Protein AF-A0A5K1C9P0-F1 (afdb_monomer)

Sequence (230 aa):
MVSALSFRLPNFIPFSHRHKHHSFLAGSPLIRRSKPPPTTTISPLAYVTASSANLTRPLRVAVVGGGPAGASAAEALASGGIETYLLERNPSNAKPCGGAIPLCMIDEFGIPPEILDRRVTRMRIISPSNLTIDFGKTLQPHEFIGMLRRERLDAFLRQRAQHSGASLLHGLFLDLDCPKKANEPYLLHYTAHGSRTTLEVDAVIGADGANSRVAKSISAGDYSYAIAFQ

pLDDT: mean 78.32, std 25.63, range [21.11, 98.56]

Organism: NCBI:txid210225

Solvent-accessible surface area (backbone atoms only — not comparable to full-atom values): 14420 Å² total; per-residue (Å²): 135,86,86,77,88,76,85,78,76,81,82,84,79,82,85,78,90,73,93,74,91,80,83,92,80,92,75,89,76,81,78,75,80,72,79,77,77,81,83,73,77,79,69,75,80,79,75,79,74,71,79,77,68,89,62,96,57,72,57,32,35,38,26,37,20,52,41,66,70,19,13,51,51,32,23,55,41,10,67,68,66,32,47,24,36,36,30,24,65,61,79,82,53,70,62,92,69,91,32,72,42,53,56,70,56,34,62,75,65,66,55,60,73,88,63,45,77,43,75,44,52,68,49,74,52,70,45,99,86,70,49,76,49,80,47,46,91,85,55,54,97,88,50,44,37,35,27,32,55,54,37,58,54,27,47,52,40,37,51,48,9,40,75,38,59,19,45,78,40,67,24,45,81,72,48,56,50,75,49,91,50,95,90,49,53,33,39,41,31,28,32,41,97,91,39,83,46,76,47,80,20,75,44,75,46,78,36,56,57,96,79,36,59,58,46,57,59,70,64,72,67,90,76,95,80,86,81,88,85,132

Foldseek 3Di:
DDDDPDDDDPDDDDDDDDDDDDDDDDDDDDPDPDDDDPPPPPDPDPPPPPPDPPDPDAAEEEEEALFPVSLQVLLVCLLVVHAYEYEHACLQDFDDDQQWDFPVRCVVVVPDCVQFPDWAQWDWDADPVRDIDIPRPPDDPPGTTTGGTRSSVSNVSNVSSVVSPYHYAHWAWDAWDDDPDLPFFIWTWTDHPNDIDIDTGNYYHFPRPPVTPHCVRVVVDDDDDDDDDD

Radius of gyration: 23.79 Å; Cα contacts (8 Å, |Δi|>4): 327; chains: 1; bounding box: 73×51×55 Å

InterPro domains:
  IPR002938 FAD-binding domain [PF01494] (60-219)
  IPR036188 FAD/NAD(P)-binding domain superfamily [G3DSA:3.50.50.60] (60-229)
  IPR036188 FAD/NAD(P)-binding domain superfamily [SSF51905] (59-218)
  IPR050407 Geranylgeranyl Reductase [PTHR42685] (57-230)

Mean predicted aligned error: 13.12 Å

Secondary structure (DSSP, 8-state):
-----------PPP-------------------PPPPP-----------------SSPPEEEEE--SHHHHHHHHHHHHTT-EEEEEES-TT-------EE-HHHHHHTT--GGG--EEE--EEEE-TT--EEEE-TT--TT--EEE--HHHHHHHHHHHHHHTT-EEEE-EEEEEEPPSSTTSPEEEEEEETTEEEEEEESEEEE-S-TT-HHHHHTT-----------

Nearest PDB structures (foldseek):
  2qa2-assembly1_A-2  TM=7.555E-01  e=3.936E-09  Streptomyces
  7vwp-assembly2_B  TM=7.249E-01  e=5.675E-09  Micromonospora rosaria
  7vwp-assembly1_A  TM=7.192E-01  e=8.698E-09  Micromonospora rosaria
  4x4j-assembly1_A  TM=7.531E-01  e=4.799E-08  Amycolatopsis orientalis subsp. vinearia
  4x4j-assembly1_B-2  TM=7.498E-01  e=5.762E-08  Amycolatopsis orientalis subsp. vinearia

Structure (mmCIF, N/CA/C/O backbone):
data_AF-A0A5K1C9P0-F1
#
_entry.id   AF-A0A5K1C9P0-F1
#
loop_
_atom_site.group_PDB
_atom_site.id
_atom_site.type_symbol
_atom_site.label_atom_id
_atom_site.label_alt_id
_atom_site.label_comp_id
_atom_site.label_asym_id
_atom_site.label_entity_id
_atom_site.label_seq_id
_atom_site.pdbx_PDB_ins_code
_atom_site.Cartn_x
_atom_site.Cartn_y
_atom_site.Cartn_z
_atom_site.occupancy
_atom_site.B_iso_or_equiv
_atom_site.auth_seq_id
_atom_site.auth_comp_id
_atom_site.auth_asym_id
_atom_site.auth_atom_id
_atom_site.pdbx_PDB_model_num
ATOM 1 N N . MET A 1 1 ? 0.500 -10.790 25.613 1.00 24.33 1 MET A N 1
ATOM 2 C CA . MET A 1 1 ? 1.546 -11.349 24.731 1.00 24.33 1 MET A CA 1
ATOM 3 C C . MET A 1 1 ? 1.393 -10.689 23.374 1.00 24.33 1 MET A C 1
ATOM 5 O O . MET A 1 1 ? 0.429 -10.974 22.682 1.00 24.33 1 MET A O 1
ATOM 9 N N . VAL A 1 2 ? 2.268 -9.738 23.054 1.00 21.78 2 VAL A N 1
ATOM 10 C CA . VAL A 1 2 ? 2.276 -9.035 21.764 1.00 21.78 2 VAL A CA 1
ATOM 11 C C . VAL A 1 2 ? 3.012 -9.927 20.768 1.00 21.78 2 VAL A C 1
ATOM 13 O O . VAL A 1 2 ? 4.181 -10.236 20.985 1.00 21.78 2 VAL A O 1
ATOM 16 N N . SER A 1 3 ? 2.338 -10.374 19.710 1.00 21.11 3 SER A N 1
ATOM 17 C CA . SER A 1 3 ? 2.990 -11.102 18.620 1.00 21.11 3 SER A CA 1
ATOM 18 C C . SER A 1 3 ? 3.428 -10.093 17.560 1.00 21.11 3 SER A C 1
ATOM 20 O O . SER A 1 3 ? 2.670 -9.759 16.655 1.00 21.11 3 SER A O 1
ATOM 22 N N . ALA A 1 4 ? 4.640 -9.556 17.708 1.00 23.39 4 ALA A N 1
ATOM 23 C CA . ALA A 1 4 ? 5.300 -8.772 16.670 1.00 23.39 4 ALA A CA 1
ATOM 24 C C . ALA A 1 4 ? 5.976 -9.741 15.690 1.00 23.39 4 ALA A C 1
ATOM 26 O O . ALA A 1 4 ? 6.951 -10.409 16.038 1.00 23.39 4 ALA A O 1
ATOM 27 N N . LEU A 1 5 ? 5.453 -9.847 14.467 1.00 23.31 5 LEU A N 1
ATOM 28 C CA . LEU A 1 5 ? 6.070 -10.651 13.415 1.00 23.31 5 LEU A CA 1
ATOM 29 C C . LEU A 1 5 ? 7.246 -9.859 12.814 1.00 23.31 5 LEU A C 1
ATOM 31 O O . LEU A 1 5 ? 7.087 -9.086 11.874 1.00 23.31 5 LEU A O 1
ATOM 35 N N . SER A 1 6 ? 8.431 -10.002 13.411 1.00 23.70 6 SER A N 1
ATOM 36 C CA . SER A 1 6 ? 9.678 -9.426 12.897 1.00 23.70 6 SER A CA 1
ATOM 37 C C . SER A 1 6 ? 10.295 -10.373 11.864 1.00 23.70 6 SER A C 1
ATOM 39 O O . SER A 1 6 ? 10.775 -11.454 12.208 1.00 23.70 6 SER A O 1
ATOM 41 N N . PHE A 1 7 ? 10.293 -9.983 10.588 1.00 23.33 7 PHE A N 1
ATOM 42 C CA . PHE A 1 7 ? 11.078 -10.673 9.564 1.00 23.33 7 PHE A CA 1
ATOM 43 C C . PHE A 1 7 ? 12.544 -10.243 9.671 1.00 23.33 7 PHE A C 1
ATOM 45 O O . PHE A 1 7 ? 12.930 -9.146 9.269 1.00 23.33 7 PHE A O 1
ATOM 52 N N . ARG A 1 8 ? 13.372 -11.127 10.231 1.00 22.56 8 ARG A N 1
ATOM 53 C CA . ARG A 1 8 ? 14.824 -10.958 10.328 1.00 22.56 8 ARG A CA 1
ATOM 54 C C . ARG A 1 8 ? 15.459 -11.372 8.997 1.00 22.56 8 ARG A C 1
ATOM 56 O O . ARG A 1 8 ? 15.501 -12.558 8.679 1.00 22.56 8 ARG A O 1
ATOM 63 N N . LEU A 1 9 ? 15.947 -10.410 8.215 1.00 27.94 9 LEU A N 1
ATOM 64 C CA . LEU A 1 9 ? 16.806 -10.708 7.063 1.00 27.94 9 LEU A CA 1
ATOM 65 C C . LEU A 1 9 ? 18.124 -11.335 7.565 1.00 27.94 9 LEU A C 1
ATOM 67 O O . LEU A 1 9 ? 18.688 -10.838 8.545 1.00 27.94 9 LEU A O 1
ATOM 71 N N . PRO A 1 10 ? 18.630 -12.417 6.944 1.00 29.02 10 PRO A N 1
ATOM 72 C CA . PRO A 1 10 ? 19.915 -12.989 7.320 1.00 29.02 10 PRO A CA 1
ATOM 73 C C . PRO A 1 10 ? 21.058 -12.006 7.024 1.00 29.02 10 PRO A C 1
ATOM 75 O O . PRO A 1 10 ? 21.081 -11.331 5.997 1.00 29.02 10 PRO A O 1
ATOM 78 N N . ASN A 1 11 ? 21.989 -11.939 7.976 1.00 29.31 11 ASN A N 1
ATOM 79 C CA . ASN A 1 11 ? 23.125 -11.024 8.043 1.00 29.31 11 ASN A CA 1
ATOM 80 C C . ASN A 1 11 ? 23.883 -10.869 6.713 1.00 29.31 11 ASN A C 1
ATOM 82 O O . ASN A 1 11 ? 24.396 -11.840 6.156 1.00 29.31 11 ASN A O 1
ATOM 86 N N . PHE A 1 12 ? 24.044 -9.620 6.273 1.00 28.42 12 PHE A N 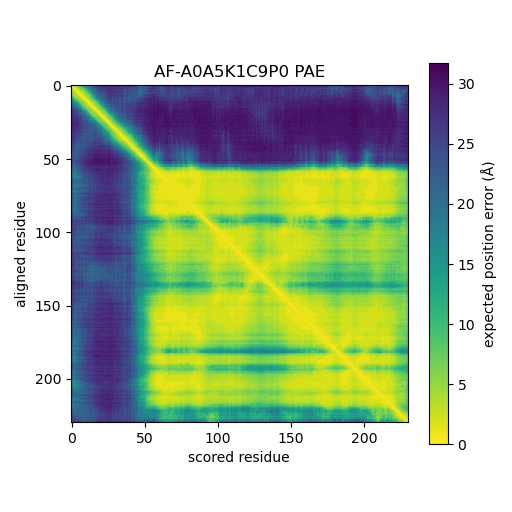1
ATOM 87 C CA . PHE A 1 12 ? 25.028 -9.231 5.266 1.00 28.42 12 PHE A CA 1
ATOM 88 C C . PHE A 1 12 ? 26.429 -9.321 5.896 1.00 28.42 12 PHE A C 1
ATOM 90 O O . PHE A 1 12 ? 26.730 -8.609 6.853 1.00 28.42 12 PHE A O 1
ATOM 97 N N . ILE A 1 13 ? 27.283 -10.211 5.388 1.00 32.28 13 ILE A N 1
ATOM 98 C CA . ILE A 1 13 ? 28.693 -10.302 5.795 1.00 32.28 13 ILE A CA 1
ATOM 99 C C . ILE A 1 13 ? 29.473 -9.228 5.016 1.00 32.28 13 ILE A C 1
ATOM 101 O O . ILE A 1 13 ? 29.442 -9.256 3.783 1.00 32.28 13 ILE A O 1
ATOM 105 N N . PRO A 1 14 ? 30.185 -8.290 5.668 1.00 27.95 14 PRO A N 1
ATOM 106 C CA . PRO A 1 14 ? 30.996 -7.311 4.958 1.00 27.95 14 PRO A CA 1
ATOM 107 C C . PRO A 1 14 ? 32.282 -7.976 4.447 1.00 27.95 14 PRO A C 1
ATOM 109 O O . PRO A 1 14 ? 33.040 -8.579 5.208 1.00 27.95 14 PRO A O 1
ATOM 112 N N . PHE A 1 15 ? 32.544 -7.862 3.146 1.00 27.98 15 PHE A N 1
ATOM 113 C CA . PHE A 1 15 ? 33.791 -8.323 2.534 1.00 27.98 15 PHE A CA 1
ATOM 114 C C . PHE A 1 15 ? 34.912 -7.321 2.865 1.00 27.98 15 PHE A C 1
ATOM 116 O O . PHE A 1 15 ? 34.944 -6.217 2.325 1.00 27.98 15 PHE A O 1
ATOM 123 N N . SER A 1 16 ? 35.831 -7.674 3.773 1.00 28.59 16 SER A N 1
ATOM 124 C CA . SER A 1 16 ? 37.025 -6.858 4.037 1.00 28.59 16 SER A CA 1
ATOM 125 C C . SER A 1 16 ? 38.091 -7.116 2.966 1.00 28.59 16 SER A C 1
ATOM 127 O O . SER A 1 16 ? 38.527 -8.255 2.786 1.00 28.59 16 SER A O 1
ATOM 129 N N . HIS A 1 17 ? 38.550 -6.065 2.289 1.00 30.77 17 HIS A N 1
ATOM 130 C CA . HIS A 1 17 ? 39.693 -6.124 1.380 1.00 30.77 17 HIS A CA 1
ATOM 131 C C . HIS A 1 17 ? 41.001 -6.294 2.174 1.00 30.77 17 HIS A C 1
ATOM 133 O O . HIS A 1 17 ? 41.390 -5.418 2.943 1.00 30.77 17 HIS A O 1
ATOM 139 N N . ARG A 1 18 ? 41.737 -7.385 1.929 1.00 28.20 18 ARG A N 1
ATOM 140 C CA . ARG A 1 18 ? 43.193 -7.434 2.134 1.00 28.20 18 ARG A CA 1
ATOM 141 C C . ARG A 1 18 ? 43.860 -7.883 0.841 1.00 28.20 18 ARG A C 1
ATOM 143 O O . ARG A 1 18 ? 43.689 -9.015 0.404 1.00 28.20 18 ARG A O 1
ATOM 150 N N . HIS A 1 19 ? 44.632 -6.976 0.249 1.00 32.59 19 HIS A N 1
ATOM 151 C CA . HIS A 1 19 ? 45.570 -7.279 -0.823 1.00 32.59 19 HIS A CA 1
ATOM 152 C C . HIS A 1 19 ? 46.676 -8.204 -0.305 1.00 32.59 19 HIS A C 1
ATOM 154 O O . HIS A 1 19 ? 47.381 -7.857 0.642 1.00 32.59 19 HIS A O 1
ATOM 160 N N . LYS A 1 20 ? 46.870 -9.346 -0.969 1.00 29.53 20 LYS A N 1
ATOM 161 C CA . LYS A 1 20 ? 48.164 -10.030 -1.039 1.00 29.53 20 LYS A CA 1
ATOM 162 C C . LYS A 1 20 ? 48.383 -10.519 -2.467 1.00 29.53 20 LYS A C 1
ATOM 164 O O . LYS A 1 20 ? 47.585 -11.282 -2.999 1.00 29.53 20 LYS A O 1
ATOM 169 N N . HIS A 1 21 ? 49.458 -10.026 -3.072 1.00 33.03 21 HIS A N 1
ATOM 170 C CA . HIS A 1 21 ? 50.018 -10.525 -4.319 1.00 33.03 21 HIS A CA 1
ATOM 171 C C . HIS A 1 21 ? 50.493 -11.964 -4.122 1.00 33.03 21 HIS A C 1
ATOM 173 O O . HIS A 1 21 ? 51.311 -12.183 -3.237 1.00 33.03 21 HIS A O 1
ATOM 179 N N . HIS A 1 22 ? 50.056 -12.903 -4.963 1.00 29.69 22 HIS A N 1
ATOM 180 C CA . HIS A 1 22 ? 50.859 -14.077 -5.303 1.00 29.69 22 HIS A CA 1
ATOM 181 C C . HIS A 1 22 ? 50.600 -14.530 -6.743 1.00 29.69 22 HIS A C 1
ATOM 183 O O . HIS A 1 22 ? 49.492 -14.472 -7.268 1.00 29.69 22 HIS A O 1
ATOM 189 N N . SER A 1 23 ? 51.714 -14.898 -7.359 1.00 27.08 23 SER A N 1
ATOM 190 C CA . SER A 1 23 ? 51.995 -15.232 -8.747 1.00 27.08 23 SER A CA 1
ATOM 191 C C . SER A 1 23 ? 51.309 -16.500 -9.262 1.00 27.08 23 SER A C 1
ATOM 193 O O . SER A 1 23 ? 51.086 -17.458 -8.527 1.00 27.08 23 SER A O 1
ATOM 195 N N . PHE A 1 24 ? 51.052 -16.483 -10.570 1.00 31.16 24 PHE A N 1
ATOM 196 C CA . PHE A 1 24 ? 50.581 -17.574 -11.422 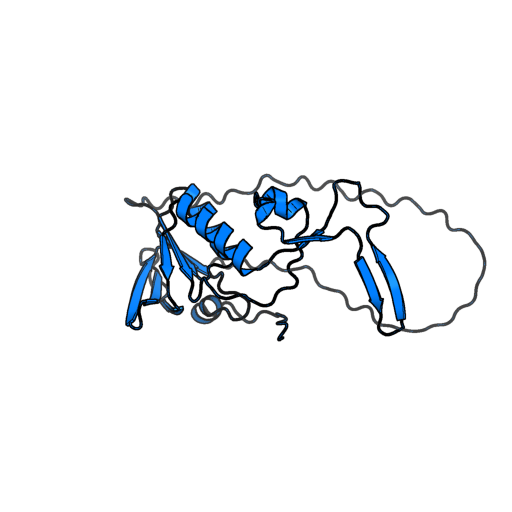1.00 31.16 24 PHE A CA 1
ATOM 197 C C . PHE A 1 24 ? 51.395 -18.869 -11.284 1.00 31.16 24 PHE A C 1
ATOM 199 O O . PHE A 1 24 ? 52.615 -18.829 -11.409 1.00 31.16 24 PHE A O 1
ATOM 206 N N . LEU A 1 25 ? 50.701 -20.011 -11.205 1.00 31.03 25 LEU A N 1
ATOM 207 C CA . LEU A 1 25 ? 51.109 -21.277 -11.824 1.00 31.03 25 LEU A CA 1
ATOM 208 C C . LEU A 1 25 ? 49.857 -22.029 -12.301 1.00 31.03 25 LEU A C 1
ATOM 210 O O . LEU A 1 25 ? 48.848 -22.106 -11.601 1.00 31.03 25 LEU A O 1
ATOM 214 N N . ALA A 1 26 ? 49.930 -22.518 -13.537 1.00 41.25 26 ALA A N 1
ATOM 215 C CA . ALA A 1 26 ? 48.860 -23.175 -14.268 1.00 41.25 26 ALA A CA 1
ATOM 216 C C . ALA A 1 26 ? 48.551 -24.574 -13.711 1.00 41.25 26 ALA A C 1
ATOM 218 O O . ALA A 1 26 ? 49.444 -25.393 -13.514 1.00 41.25 26 ALA A O 1
ATOM 219 N N . GLY A 1 27 ? 47.262 -24.848 -13.524 1.00 30.80 27 GLY A N 1
ATOM 220 C CA . GLY A 1 27 ? 46.719 -26.160 -13.195 1.00 30.80 27 GLY A CA 1
ATOM 221 C C . GLY A 1 27 ? 45.202 -26.055 -13.127 1.00 30.80 27 GLY A C 1
ATOM 222 O O . GLY A 1 27 ? 44.667 -25.464 -12.194 1.00 30.80 27 GLY A O 1
ATOM 223 N N . SER A 1 28 ? 44.504 -26.558 -14.143 1.00 35.81 28 SER A N 1
ATOM 224 C CA . SER A 1 28 ? 43.040 -26.553 -14.204 1.00 35.81 28 SER A CA 1
ATOM 225 C C . SER A 1 28 ? 42.457 -27.339 -13.023 1.00 35.81 28 SER A C 1
ATOM 227 O O . SER A 1 28 ? 42.666 -28.553 -12.960 1.00 35.81 28 SER A O 1
ATOM 229 N N . PRO A 1 29 ? 41.696 -26.726 -12.097 1.00 33.22 29 PRO A N 1
ATOM 230 C CA . PRO A 1 29 ? 40.974 -27.489 -11.099 1.00 33.22 29 PRO A CA 1
ATOM 231 C C . PRO A 1 29 ? 39.696 -28.024 -11.747 1.00 33.22 29 PRO A C 1
ATOM 233 O O . PRO A 1 29 ? 38.830 -27.263 -12.179 1.00 33.22 29 PRO A O 1
ATOM 236 N N . LEU A 1 30 ? 39.569 -29.349 -11.794 1.00 36.91 30 LEU A N 1
ATOM 237 C CA . LEU A 1 30 ? 38.288 -30.029 -11.965 1.00 36.91 30 LEU A CA 1
ATOM 238 C C . LEU A 1 30 ? 37.291 -29.447 -10.952 1.00 36.91 30 LEU A C 1
ATOM 240 O O . LEU A 1 30 ? 37.413 -29.672 -9.747 1.00 36.91 30 LEU A O 1
ATOM 244 N N . ILE A 1 31 ? 36.308 -28.689 -11.443 1.00 39.06 31 ILE A N 1
ATOM 245 C CA . ILE A 1 31 ? 35.188 -28.201 -10.640 1.00 39.06 31 ILE A CA 1
ATOM 246 C C . ILE A 1 31 ? 34.422 -29.435 -10.159 1.00 39.06 31 ILE A C 1
ATOM 248 O O . ILE A 1 31 ? 33.655 -30.048 -10.904 1.00 39.06 31 ILE A O 1
ATOM 252 N N . ARG A 1 32 ? 34.639 -29.827 -8.899 1.00 36.31 32 ARG A N 1
ATOM 253 C CA . ARG A 1 32 ? 33.750 -30.759 -8.204 1.00 36.31 32 ARG A CA 1
ATOM 254 C C . ARG A 1 32 ? 32.360 -30.130 -8.205 1.00 36.31 32 ARG A C 1
ATOM 256 O O . ARG A 1 32 ? 32.160 -29.092 -7.580 1.00 36.31 32 ARG A O 1
ATOM 263 N N . ARG A 1 33 ? 31.407 -30.762 -8.896 1.00 37.06 33 ARG A N 1
ATOM 264 C CA . ARG A 1 33 ? 29.981 -30.439 -8.770 1.00 37.06 33 ARG A CA 1
ATOM 265 C C . ARG A 1 33 ? 29.620 -30.505 -7.284 1.00 37.06 33 ARG A C 1
ATOM 267 O O . ARG A 1 33 ? 29.687 -31.576 -6.680 1.00 37.06 33 ARG A O 1
ATOM 274 N N . SER A 1 34 ? 29.297 -29.363 -6.687 1.00 44.31 34 SER A N 1
ATOM 275 C CA . SER A 1 34 ? 28.698 -29.313 -5.358 1.00 44.31 34 SER A CA 1
ATOM 276 C C . SER A 1 34 ? 27.365 -30.063 -5.399 1.00 44.31 34 SER A C 1
ATOM 278 O O . SER A 1 34 ? 26.628 -29.989 -6.385 1.00 44.31 34 SER A O 1
ATOM 280 N N . LYS A 1 35 ? 27.074 -30.841 -4.348 1.00 40.12 35 LYS A N 1
ATOM 281 C CA . LYS A 1 35 ? 25.764 -31.484 -4.182 1.00 40.12 35 LYS A CA 1
ATOM 282 C C . LYS A 1 35 ? 24.668 -30.411 -4.279 1.00 40.12 35 LYS A C 1
ATOM 284 O O . LYS A 1 35 ? 24.867 -29.329 -3.721 1.00 40.12 35 LYS A O 1
ATOM 289 N N . PRO A 1 36 ? 23.532 -30.696 -4.943 1.00 39.72 36 PRO A N 1
ATOM 290 C CA . PRO A 1 36 ? 22.390 -29.797 -4.899 1.00 39.72 36 PRO A CA 1
ATOM 291 C C . PRO A 1 36 ? 21.997 -29.561 -3.431 1.00 39.72 36 PRO A C 1
ATOM 293 O O . PRO A 1 36 ? 22.100 -30.494 -2.623 1.00 39.72 36 PRO A O 1
ATOM 296 N N . PRO A 1 37 ? 21.597 -28.333 -3.060 1.00 43.47 37 PRO A N 1
ATOM 297 C CA . PRO A 1 37 ? 21.079 -28.076 -1.725 1.00 43.47 37 PRO A CA 1
ATOM 298 C C . PRO A 1 37 ? 19.888 -29.012 -1.463 1.00 43.47 37 PRO A C 1
ATOM 300 O O . PRO A 1 37 ? 19.159 -29.338 -2.405 1.00 43.47 37 PRO A O 1
ATOM 303 N N . PRO A 1 38 ? 19.698 -29.484 -0.218 1.00 38.06 38 PRO A N 1
ATOM 304 C CA . PRO A 1 38 ? 18.560 -30.327 0.109 1.00 38.06 38 PRO A CA 1
ATOM 305 C C . PRO A 1 38 ? 17.276 -29.600 -0.287 1.00 38.06 38 PRO A C 1
ATOM 307 O O . PRO A 1 38 ? 17.106 -28.416 0.005 1.00 38.06 38 PRO A O 1
ATOM 310 N N . THR A 1 39 ? 16.399 -30.308 -0.993 1.00 38.03 39 THR A N 1
ATOM 311 C CA . THR A 1 39 ? 15.065 -29.837 -1.351 1.00 38.03 39 THR A CA 1
ATOM 312 C C . THR A 1 39 ? 14.301 -29.585 -0.058 1.00 38.03 39 THR A C 1
ATOM 314 O O . THR A 1 39 ? 13.796 -30.516 0.564 1.00 38.03 39 THR A O 1
ATOM 317 N N . THR A 1 40 ? 14.268 -28.334 0.394 1.00 35.44 40 THR A N 1
ATOM 318 C CA . THR A 1 40 ? 13.430 -27.937 1.518 1.00 35.44 40 THR A CA 1
ATOM 319 C C . THR A 1 40 ? 11.995 -28.011 1.030 1.00 35.44 40 THR A C 1
ATOM 321 O O . THR A 1 40 ? 11.543 -27.153 0.274 1.00 35.44 40 THR A O 1
ATOM 324 N N . THR A 1 41 ? 11.293 -29.074 1.408 1.00 33.94 41 THR A N 1
ATOM 325 C CA . THR A 1 41 ? 9.847 -29.180 1.252 1.00 33.94 41 THR A CA 1
ATOM 326 C C . THR A 1 41 ? 9.239 -27.939 1.894 1.00 33.94 41 THR A C 1
ATOM 328 O O . THR A 1 41 ? 9.325 -27.766 3.110 1.00 33.94 41 THR A O 1
ATOM 331 N N . ILE A 1 42 ? 8.698 -27.032 1.078 1.00 37.59 42 ILE A N 1
ATOM 332 C CA . ILE A 1 42 ? 7.951 -25.878 1.570 1.00 37.59 42 ILE A CA 1
ATOM 333 C C . ILE A 1 42 ? 6.723 -26.470 2.256 1.00 37.59 42 ILE A C 1
ATOM 335 O O . ILE A 1 42 ? 5.830 -27.000 1.596 1.00 37.59 42 ILE A O 1
ATOM 339 N N . SER A 1 43 ? 6.725 -26.471 3.588 1.00 38.44 43 SER A N 1
ATOM 340 C CA . SER A 1 43 ? 5.551 -26.839 4.369 1.00 38.44 43 SER A CA 1
ATOM 341 C C . SER A 1 43 ? 4.387 -25.945 3.939 1.00 38.44 43 SER A C 1
ATOM 343 O O . SER A 1 43 ? 4.611 -24.747 3.730 1.00 38.44 43 SER A O 1
ATOM 345 N N . PRO A 1 44 ? 3.168 -26.495 3.784 1.00 39.53 44 PRO A N 1
ATOM 346 C CA . PRO A 1 44 ? 2.009 -25.701 3.407 1.00 39.53 44 PRO A CA 1
ATOM 347 C C . PRO A 1 44 ? 1.898 -24.517 4.364 1.00 39.53 44 PRO A C 1
ATOM 349 O O . PRO A 1 44 ? 2.081 -24.675 5.573 1.00 39.53 44 PRO A O 1
ATOM 352 N N . LEU A 1 45 ? 1.678 -23.336 3.781 1.00 41.16 45 LEU A N 1
ATOM 353 C CA . LEU A 1 45 ? 1.475 -22.065 4.463 1.00 41.16 45 LEU A CA 1
ATOM 354 C C . LEU A 1 45 ? 0.613 -22.319 5.705 1.00 41.16 45 LEU A C 1
ATOM 356 O O . LEU A 1 45 ? -0.549 -22.706 5.574 1.00 41.16 45 LEU A O 1
ATOM 360 N N . ALA A 1 46 ? 1.197 -22.196 6.898 1.00 32.94 46 ALA A N 1
ATOM 361 C CA . ALA A 1 46 ? 0.456 -22.384 8.132 1.00 32.94 46 ALA A CA 1
ATOM 362 C C . ALA A 1 46 ? -0.608 -21.286 8.184 1.00 32.94 46 ALA A C 1
ATOM 364 O O . ALA A 1 46 ? -0.311 -20.135 8.500 1.00 32.94 46 ALA A O 1
ATOM 365 N N . TYR A 1 47 ? -1.839 -21.632 7.811 1.00 38.59 47 TYR A N 1
ATOM 366 C CA . TYR A 1 47 ? -2.992 -20.789 8.065 1.00 38.59 47 TYR A CA 1
ATOM 367 C C . TYR A 1 47 ? -3.062 -20.641 9.580 1.00 38.59 47 TYR A C 1
ATOM 369 O O . TYR A 1 47 ? -3.342 -21.602 10.299 1.00 38.59 47 TYR A O 1
ATOM 377 N N . VAL A 1 48 ? -2.748 -19.449 10.081 1.00 37.59 48 VAL A N 1
ATOM 378 C CA . VAL A 1 48 ? -3.057 -19.102 11.462 1.00 37.59 48 VAL A CA 1
ATOM 379 C C . VAL A 1 48 ? -4.577 -19.059 11.529 1.00 37.59 48 VAL A C 1
ATOM 381 O O . VAL A 1 48 ? -5.202 -18.070 11.155 1.00 37.59 48 VAL A O 1
ATOM 384 N N . THR A 1 49 ? -5.189 -20.162 11.951 1.00 36.94 49 THR A N 1
ATOM 385 C CA . THR A 1 49 ? -6.584 -20.158 12.373 1.00 36.94 49 THR A CA 1
ATOM 386 C C . THR A 1 49 ? -6.635 -19.292 13.620 1.00 36.94 49 THR A C 1
ATOM 388 O O . THR A 1 49 ? -6.219 -19.723 14.699 1.00 36.94 49 THR A O 1
ATOM 391 N N . ALA A 1 50 ? -7.067 -18.041 13.460 1.00 46.22 50 ALA A N 1
ATOM 392 C CA . ALA A 1 50 ? -7.409 -17.202 14.592 1.00 46.22 50 ALA A CA 1
ATOM 393 C C . ALA A 1 50 ? -8.365 -18.008 15.478 1.00 46.22 50 ALA A C 1
ATOM 395 O O . ALA A 1 50 ? -9.373 -18.530 14.999 1.00 46.22 50 ALA A O 1
ATOM 396 N N . SER A 1 51 ? -8.007 -18.161 16.754 1.00 46.41 51 SER A N 1
ATOM 397 C CA . SER A 1 51 ? -8.914 -18.692 17.765 1.00 46.41 51 SER A CA 1
ATOM 398 C C . SER A 1 51 ? -10.184 -17.862 17.680 1.00 46.41 51 SER A C 1
ATOM 400 O O . SER A 1 51 ? -10.148 -16.668 17.977 1.00 46.41 51 SER A O 1
ATOM 402 N N . SER A 1 52 ? -11.267 -18.475 17.207 1.00 48.78 52 SER A N 1
ATOM 403 C CA . SER A 1 52 ? -12.549 -17.816 17.008 1.00 48.78 52 SER A CA 1
ATOM 404 C C . SER A 1 52 ? -13.095 -17.423 18.378 1.00 48.78 52 SER A C 1
ATOM 406 O O . SER A 1 52 ? -13.837 -18.170 19.011 1.00 48.78 52 SER A O 1
ATOM 408 N N . ALA A 1 53 ? -12.700 -16.250 18.875 1.00 56.50 53 ALA A N 1
ATOM 409 C CA . ALA A 1 53 ? -13.548 -15.523 19.796 1.00 56.50 53 ALA A CA 1
ATOM 410 C C . ALA A 1 53 ? -14.885 -15.385 19.063 1.00 56.50 53 ALA A C 1
ATOM 412 O O . ALA A 1 53 ? -14.901 -14.914 17.927 1.00 56.50 53 ALA A O 1
ATOM 413 N N . ASN A 1 54 ? -15.970 -15.898 19.649 1.00 58.78 54 ASN A N 1
ATOM 414 C CA . ASN A 1 54 ? -17.312 -15.829 19.071 1.00 58.78 54 ASN A CA 1
ATOM 415 C C . ASN A 1 54 ? -17.709 -14.358 18.901 1.00 58.78 54 ASN A C 1
ATOM 417 O O . ASN A 1 54 ? -18.309 -13.752 19.787 1.00 58.78 54 ASN A O 1
ATOM 421 N N . LEU A 1 55 ? -17.322 -13.766 17.778 1.00 63.22 55 LEU A N 1
ATOM 422 C CA . LEU A 1 55 ? -17.694 -12.420 17.404 1.00 63.22 55 LEU A CA 1
ATOM 423 C C . LEU A 1 55 ? -19.089 -12.497 16.796 1.00 63.22 55 LEU A C 1
ATOM 425 O O . LEU A 1 55 ? -19.321 -13.179 15.803 1.00 63.22 55 LEU A O 1
ATOM 429 N N . THR A 1 56 ? -20.031 -11.785 17.404 1.00 78.81 56 THR A N 1
ATOM 430 C CA . THR A 1 56 ? -21.418 -11.670 16.927 1.00 78.81 56 THR A CA 1
ATOM 431 C C . THR A 1 56 ? -21.557 -10.713 15.737 1.00 78.81 56 THR A C 1
ATOM 433 O O . THR A 1 56 ? -22.667 -10.448 15.285 1.00 78.81 56 THR A O 1
ATOM 436 N N . ARG A 1 57 ? -20.440 -10.154 15.260 1.00 84.06 57 ARG A N 1
ATOM 437 C CA . ARG A 1 57 ? -20.335 -9.213 14.141 1.00 84.06 57 ARG A CA 1
ATOM 438 C C . ARG A 1 57 ? -19.050 -9.483 13.343 1.00 84.06 57 ARG A C 1
ATOM 440 O O . ARG A 1 57 ? -18.133 -10.091 13.898 1.00 84.06 57 ARG A O 1
ATOM 447 N N . PRO A 1 58 ? -18.941 -9.005 12.093 1.00 85.56 58 PRO A N 1
ATOM 448 C CA . PRO A 1 58 ? -17.692 -9.061 11.341 1.00 85.56 58 PRO A CA 1
ATOM 449 C C . PRO A 1 58 ? -16.529 -8.398 12.097 1.00 85.56 58 PRO A C 1
ATOM 451 O O . PRO A 1 58 ? -16.721 -7.441 12.859 1.00 85.56 58 PRO A O 1
ATOM 454 N N . LEU A 1 59 ? -15.316 -8.911 11.874 1.00 93.44 59 LEU A N 1
ATOM 455 C CA . LEU A 1 59 ? -14.082 -8.255 12.309 1.00 93.44 59 LEU A CA 1
ATOM 456 C C . LEU A 1 59 ? -13.939 -6.914 11.589 1.00 93.44 59 LEU A C 1
ATOM 458 O O . LEU A 1 59 ? -14.122 -6.847 10.376 1.00 93.44 59 LEU A O 1
ATOM 462 N N . ARG A 1 60 ? -13.568 -5.874 12.337 1.00 96.44 60 ARG A N 1
ATOM 463 C CA . ARG A 1 60 ? -13.280 -4.533 11.824 1.00 96.44 60 ARG A CA 1
ATOM 464 C C . ARG A 1 60 ? -11.778 -4.323 11.771 1.00 96.44 60 ARG A C 1
ATOM 466 O O . ARG A 1 60 ? -11.113 -4.437 12.801 1.00 96.44 60 ARG A O 1
ATOM 473 N N . VAL A 1 61 ? -11.239 -3.980 10.609 1.00 98.31 61 VAL A N 1
ATOM 474 C CA . VAL A 1 61 ? -9.798 -3.763 10.433 1.00 98.31 61 VAL A CA 1
ATOM 475 C C . VAL A 1 61 ? -9.541 -2.422 9.767 1.00 98.31 61 VAL A C 1
ATOM 477 O O . VAL A 1 61 ? -10.084 -2.136 8.701 1.00 98.31 61 VAL A O 1
ATOM 480 N N . ALA A 1 62 ? -8.682 -1.604 10.377 1.00 98.31 62 ALA A N 1
ATOM 481 C CA . ALA A 1 62 ? -8.171 -0.394 9.742 1.00 98.31 62 ALA A CA 1
ATOM 482 C C . ALA A 1 62 ? -6.826 -0.671 9.068 1.00 98.31 62 ALA A C 1
ATOM 484 O O . ALA A 1 62 ? -5.889 -1.150 9.702 1.00 98.31 62 ALA A O 1
ATOM 485 N N . VAL A 1 63 ? -6.700 -0.305 7.799 1.00 98.56 63 VAL A N 1
ATOM 486 C CA . VAL A 1 63 ? -5.441 -0.274 7.058 1.00 98.56 63 VAL A CA 1
ATOM 487 C C . VAL A 1 63 ? -5.034 1.182 6.879 1.00 98.56 63 VAL A C 1
ATOM 489 O O . VAL A 1 63 ? -5.750 1.965 6.256 1.00 98.56 63 VAL A O 1
ATOM 492 N N . VAL A 1 64 ? -3.891 1.570 7.438 1.00 98.00 64 VAL A N 1
ATOM 493 C CA . VAL A 1 64 ? -3.408 2.954 7.399 1.00 98.00 64 VAL A CA 1
ATOM 494 C C . VAL A 1 64 ? -2.373 3.102 6.291 1.00 98.00 64 VAL A C 1
ATOM 496 O O . VAL A 1 64 ? -1.278 2.566 6.404 1.00 98.00 64 VAL A O 1
ATOM 499 N N . GLY A 1 65 ? -2.704 3.862 5.247 1.00 96.88 65 GLY A N 1
ATOM 500 C CA . GLY A 1 65 ? -1.875 4.104 4.064 1.00 96.88 65 GLY A CA 1
ATOM 501 C C . GLY A 1 65 ? -2.413 3.390 2.822 1.00 96.88 65 GLY A C 1
ATOM 502 O O . GLY A 1 65 ? -2.384 2.171 2.731 1.00 96.88 65 GLY A O 1
ATOM 503 N N . GLY A 1 66 ? -2.844 4.150 1.816 1.00 95.69 66 GLY A N 1
ATOM 504 C CA . GLY A 1 66 ? -3.423 3.663 0.559 1.00 95.69 66 GLY A CA 1
ATOM 505 C C . GLY A 1 66 ? -2.424 3.547 -0.590 1.00 95.69 66 GLY A C 1
ATOM 506 O O . GLY A 1 66 ? -2.783 3.822 -1.736 1.00 95.69 66 GLY A O 1
ATOM 507 N N . GLY A 1 67 ? -1.169 3.199 -0.293 1.00 94.44 67 GLY A N 1
ATOM 508 C CA . GLY A 1 67 ? -0.188 2.781 -1.304 1.00 94.44 67 GLY A CA 1
ATOM 509 C C . GLY A 1 67 ? -0.368 1.307 -1.700 1.00 94.44 67 GLY A C 1
ATOM 510 O O . GLY A 1 67 ? -1.310 0.673 -1.231 1.00 94.44 67 GLY A O 1
ATOM 511 N N . PRO A 1 68 ? 0.554 0.715 -2.486 1.00 94.50 68 PRO A N 1
ATOM 512 C CA . PRO A 1 68 ? 0.409 -0.655 -2.978 1.00 94.50 68 PRO A CA 1
ATOM 513 C C . PRO A 1 68 ? 0.214 -1.683 -1.862 1.00 94.50 68 PRO A C 1
ATOM 515 O O . PRO A 1 68 ? -0.715 -2.474 -1.918 1.00 94.50 68 PRO A O 1
ATOM 518 N N . ALA A 1 69 ? 1.025 -1.619 -0.801 1.00 95.62 69 ALA A N 1
ATOM 519 C CA . ALA A 1 69 ? 0.916 -2.555 0.317 1.00 95.62 69 ALA A CA 1
ATOM 520 C C . ALA A 1 69 ? -0.448 -2.475 1.026 1.00 95.62 69 ALA A C 1
ATOM 522 O O . ALA A 1 69 ? -1.078 -3.500 1.266 1.00 95.62 69 ALA A O 1
ATOM 523 N N . GLY A 1 70 ? -0.916 -1.266 1.347 1.00 97.44 70 GLY A N 1
ATOM 524 C CA . GLY A 1 70 ? -2.167 -1.097 2.083 1.00 97.44 70 GLY A CA 1
ATOM 525 C C . GLY A 1 70 ? -3.412 -1.306 1.226 1.00 97.44 70 GLY A C 1
ATOM 526 O O . GLY A 1 70 ? -4.369 -1.910 1.695 1.00 97.44 70 GLY A O 1
ATOM 527 N N . ALA A 1 71 ? -3.396 -0.892 -0.043 1.00 97.50 71 ALA A N 1
ATOM 528 C CA . ALA A 1 71 ? -4.498 -1.163 -0.962 1.00 97.50 71 ALA A CA 1
ATOM 529 C C . ALA A 1 71 ? -4.668 -2.673 -1.205 1.00 97.50 71 ALA A C 1
ATOM 531 O O . ALA A 1 71 ? -5.780 -3.177 -1.084 1.00 97.50 71 ALA A O 1
ATOM 532 N N . SER A 1 72 ? -3.573 -3.407 -1.434 1.00 97.75 72 SER A N 1
ATOM 533 C CA . SER A 1 72 ? -3.621 -4.866 -1.595 1.00 97.75 72 SER A CA 1
ATOM 534 C C . SER A 1 72 ? -4.047 -5.583 -0.309 1.00 97.75 72 SER A C 1
ATOM 536 O O . SER A 1 72 ? -4.825 -6.532 -0.360 1.00 97.75 72 SER A O 1
ATOM 538 N N . ALA A 1 73 ? -3.595 -5.115 0.862 1.00 98.31 73 ALA A N 1
ATOM 539 C CA . ALA A 1 73 ? -4.058 -5.652 2.142 1.00 98.31 73 ALA A CA 1
ATOM 540 C C . ALA A 1 73 ? -5.563 -5.415 2.343 1.00 98.31 73 ALA A C 1
ATOM 542 O O . ALA A 1 73 ? -6.281 -6.326 2.751 1.00 98.31 73 ALA A O 1
ATOM 543 N N . ALA A 1 74 ? -6.052 -4.215 2.025 1.00 98.50 74 ALA A N 1
ATOM 544 C CA . ALA A 1 74 ? -7.465 -3.885 2.143 1.00 98.50 74 ALA A CA 1
ATOM 545 C C . ALA A 1 74 ? -8.336 -4.704 1.178 1.00 98.50 74 ALA A C 1
ATOM 547 O O . ALA A 1 74 ? -9.393 -5.183 1.578 1.00 98.50 74 ALA A O 1
ATOM 548 N N . GLU A 1 75 ? -7.880 -4.912 -0.059 1.00 98.38 75 GLU A N 1
ATOM 549 C CA . GLU A 1 75 ? -8.548 -5.780 -1.032 1.00 98.38 75 GLU A CA 1
ATOM 550 C C . GLU A 1 75 ? -8.666 -7.218 -0.519 1.00 98.38 75 GLU A C 1
ATOM 552 O O . GLU A 1 75 ? -9.752 -7.798 -0.568 1.00 98.38 75 GLU A O 1
ATOM 557 N N . ALA A 1 76 ? -7.576 -7.783 0.008 1.00 97.88 76 ALA A N 1
ATOM 558 C CA . ALA A 1 76 ? -7.564 -9.146 0.529 1.00 97.88 76 ALA A CA 1
ATOM 559 C C . ALA A 1 76 ? -8.508 -9.317 1.731 1.00 97.88 76 ALA A C 1
ATOM 561 O O . ALA A 1 76 ? -9.266 -10.284 1.785 1.00 97.88 76 ALA A O 1
ATOM 562 N N . LEU A 1 77 ? -8.499 -8.365 2.672 1.00 98.00 77 LEU A N 1
ATOM 563 C CA . LEU A 1 77 ? -9.392 -8.382 3.835 1.00 98.00 77 LEU A CA 1
ATOM 564 C C . LEU A 1 77 ? -10.864 -8.265 3.419 1.00 98.00 77 LEU A C 1
ATOM 566 O O . LEU A 1 77 ? -11.687 -9.080 3.839 1.00 98.00 77 LEU A O 1
ATOM 570 N N . ALA A 1 78 ? -11.189 -7.294 2.563 1.00 97.75 78 ALA A N 1
ATOM 571 C CA . ALA A 1 78 ? -12.557 -7.061 2.112 1.00 97.75 78 ALA A CA 1
ATOM 572 C C . ALA A 1 78 ? -13.100 -8.248 1.300 1.00 97.75 78 ALA A C 1
ATOM 574 O O . ALA A 1 78 ? -14.208 -8.715 1.557 1.00 97.75 78 ALA A O 1
ATOM 575 N N . SER A 1 79 ? -12.279 -8.830 0.418 1.00 96.44 79 SER A N 1
ATOM 576 C CA . SER A 1 79 ? -12.636 -10.046 -0.332 1.00 96.44 79 SER A CA 1
ATOM 577 C C . SER A 1 79 ? -12.868 -11.257 0.584 1.00 96.44 79 SER A C 1
ATOM 579 O O . SER A 1 79 ? -13.608 -12.170 0.228 1.00 96.44 79 SER A O 1
ATOM 581 N N . GLY A 1 80 ? -12.263 -11.263 1.776 1.00 95.19 80 GLY A N 1
ATOM 582 C CA . GLY A 1 80 ? -12.490 -12.256 2.827 1.00 95.19 80 GLY A CA 1
ATOM 583 C C . GLY A 1 80 ? -13.713 -11.989 3.716 1.00 95.19 80 GLY A C 1
ATOM 584 O O . GLY A 1 80 ? -13.919 -12.725 4.679 1.00 95.19 80 GLY A O 1
ATOM 585 N N . GLY A 1 81 ? -14.510 -10.950 3.438 1.00 94.69 81 GLY A N 1
ATOM 586 C CA . GLY A 1 81 ? -15.705 -10.594 4.213 1.00 94.69 81 GLY A CA 1
ATOM 587 C C . GLY A 1 81 ? -15.425 -9.830 5.512 1.00 94.69 81 GLY A C 1
ATOM 588 O O . GLY A 1 81 ? -16.300 -9.744 6.374 1.00 94.69 81 GLY A O 1
ATOM 589 N N . ILE A 1 82 ? -14.215 -9.287 5.677 1.00 97.12 82 ILE A N 1
ATOM 590 C CA . ILE A 1 82 ? -13.834 -8.473 6.837 1.00 97.12 82 ILE A CA 1
ATOM 591 C C . ILE A 1 82 ? -14.255 -7.023 6.593 1.00 97.12 82 ILE A C 1
ATOM 593 O O . ILE A 1 82 ? -13.986 -6.452 5.533 1.00 97.12 82 ILE A O 1
ATOM 597 N N . GLU A 1 83 ? -14.865 -6.397 7.599 1.00 97.75 83 GLU A N 1
ATOM 598 C CA . GLU A 1 83 ? -15.235 -4.985 7.560 1.00 97.75 83 GLU A CA 1
ATOM 599 C C . GLU A 1 83 ? -13.962 -4.130 7.571 1.00 97.75 83 GLU A C 1
ATOM 601 O O . GLU A 1 83 ? -13.275 -3.987 8.584 1.00 97.75 83 GLU A O 1
ATOM 606 N N . THR A 1 84 ? -13.600 -3.611 6.401 1.00 98.56 84 THR A N 1
ATOM 607 C CA . THR A 1 84 ? -12.263 -3.066 6.160 1.00 98.56 84 THR A CA 1
ATOM 608 C C . THR A 1 84 ? -12.322 -1.576 5.878 1.00 98.56 84 THR A C 1
ATOM 610 O O . THR A 1 84 ? -13.035 -1.130 4.979 1.00 98.56 84 THR A O 1
ATOM 613 N N . TYR A 1 85 ? -11.510 -0.810 6.599 1.00 98.44 85 TYR A N 1
ATOM 614 C CA . TYR A 1 85 ? -11.364 0.631 6.442 1.00 98.44 85 TYR A CA 1
ATOM 615 C C . TYR A 1 85 ? -9.968 0.953 5.915 1.00 98.44 85 TYR A C 1
ATOM 617 O O . TYR A 1 85 ? -8.978 0.684 6.589 1.00 98.44 85 TYR A O 1
ATOM 625 N N . LEU A 1 86 ? -9.867 1.548 4.729 1.00 98.50 86 LEU A N 1
ATOM 626 C CA . LEU A 1 86 ? -8.596 1.970 4.141 1.00 98.50 86 LEU A CA 1
ATOM 627 C C . LEU A 1 86 ? -8.424 3.480 4.313 1.00 98.50 86 LEU A C 1
ATOM 629 O O . LEU A 1 86 ? -9.109 4.253 3.654 1.00 98.50 86 LEU A O 1
ATOM 633 N N . LEU A 1 87 ? -7.507 3.913 5.175 1.00 97.75 87 LEU A N 1
ATOM 634 C CA . LEU A 1 87 ? -7.245 5.328 5.441 1.00 97.75 87 LEU A CA 1
ATOM 635 C C . LEU A 1 87 ? -6.108 5.852 4.552 1.00 97.75 87 LEU A C 1
ATOM 637 O O . LEU A 1 87 ? -4.967 5.410 4.676 1.00 97.75 87 LEU A O 1
ATOM 641 N N . GLU A 1 88 ? -6.387 6.837 3.698 1.00 95.38 88 GLU A N 1
ATOM 642 C CA . GLU A 1 88 ? -5.381 7.516 2.871 1.00 95.38 88 GLU A CA 1
ATOM 643 C C . GLU A 1 88 ? -5.505 9.038 2.977 1.00 95.38 88 GLU A C 1
ATOM 645 O O . GLU A 1 88 ? -6.581 9.616 2.823 1.00 95.38 88 GLU A O 1
ATOM 650 N N . ARG A 1 89 ? -4.367 9.707 3.185 1.00 92.62 89 ARG A N 1
ATOM 651 C CA . ARG A 1 89 ? -4.289 11.159 3.363 1.00 92.62 89 ARG A CA 1
ATOM 652 C C . ARG A 1 89 ? -4.423 11.923 2.056 1.00 92.62 89 ARG A C 1
ATOM 654 O O . ARG A 1 89 ? -5.056 12.971 2.028 1.00 92.62 89 ARG A O 1
ATOM 661 N N . ASN A 1 90 ? -3.735 11.479 1.011 1.00 88.62 90 ASN A N 1
ATOM 662 C CA . ASN A 1 90 ? -3.656 12.190 -0.257 1.00 88.62 90 ASN A CA 1
ATOM 663 C C . ASN A 1 90 ? -3.694 11.193 -1.429 1.00 88.62 90 ASN A C 1
ATOM 665 O O . ASN A 1 90 ? -2.641 10.812 -1.949 1.00 88.62 90 ASN A O 1
ATOM 669 N N . PRO A 1 91 ? -4.896 10.783 -1.875 1.00 83.56 91 PRO A N 1
ATOM 670 C CA . PRO A 1 91 ? -5.052 9.814 -2.960 1.00 83.56 91 PRO A CA 1
ATOM 671 C C . PRO A 1 91 ? -4.496 10.327 -4.299 1.00 83.56 91 PRO A C 1
ATOM 673 O O . PRO A 1 91 ? -4.077 9.527 -5.132 1.00 83.56 91 PRO A O 1
ATOM 676 N N . SER A 1 92 ? -4.440 11.645 -4.499 1.00 82.56 92 SER A N 1
ATOM 677 C CA . SER A 1 92 ? -3.900 12.285 -5.705 1.00 82.56 92 SER A CA 1
ATOM 678 C C . SER A 1 92 ? -2.376 12.444 -5.713 1.00 82.56 92 SER A C 1
ATOM 680 O O . SER A 1 92 ? -1.819 12.903 -6.707 1.00 82.56 92 SER A O 1
ATOM 682 N N . ASN A 1 93 ? -1.680 12.115 -4.621 1.00 80.75 93 ASN A N 1
ATOM 683 C CA . ASN A 1 93 ? -0.249 12.375 -4.521 1.00 80.75 93 ASN A CA 1
ATOM 684 C C . ASN A 1 93 ? 0.573 11.472 -5.451 1.00 80.75 93 ASN A C 1
ATOM 686 O O . ASN A 1 93 ? 0.614 10.255 -5.265 1.00 80.75 93 ASN A O 1
ATOM 690 N N . ALA A 1 94 ? 1.329 12.073 -6.365 1.00 78.81 94 ALA A N 1
ATOM 691 C CA . ALA A 1 94 ? 2.336 11.371 -7.150 1.00 78.81 94 ALA A CA 1
ATOM 692 C C . ALA A 1 94 ? 3.636 11.258 -6.335 1.00 78.81 94 ALA A C 1
ATOM 694 O O . ALA A 1 94 ? 4.458 12.174 -6.313 1.00 78.81 94 ALA A O 1
ATOM 695 N N . LYS A 1 95 ? 3.824 10.145 -5.611 1.00 77.44 95 LYS A N 1
ATOM 696 C CA . LYS A 1 95 ? 5.105 9.884 -4.928 1.00 77.44 95 LYS A CA 1
ATOM 697 C C . LYS A 1 95 ? 6.212 9.654 -5.971 1.00 77.44 95 LYS A C 1
ATOM 699 O O . LYS A 1 95 ? 5.997 8.837 -6.870 1.00 77.44 95 LYS A O 1
ATOM 704 N N . PRO A 1 96 ? 7.395 10.286 -5.828 1.00 80.56 96 PRO A N 1
ATOM 705 C CA . PRO A 1 96 ? 8.506 10.062 -6.745 1.00 80.56 96 PRO A CA 1
ATOM 706 C C . PRO A 1 96 ? 8.920 8.590 -6.694 1.00 80.56 96 PRO A C 1
ATOM 708 O O . PRO A 1 96 ? 9.119 8.011 -5.624 1.00 80.56 96 PRO A O 1
ATOM 711 N N . CYS A 1 97 ? 8.982 7.954 -7.859 1.00 84.44 97 CYS A N 1
ATOM 712 C CA . CYS A 1 97 ? 9.298 6.541 -7.995 1.00 84.44 97 CYS A CA 1
ATOM 713 C C . CYS A 1 97 ? 9.860 6.279 -9.389 1.00 84.44 97 CYS A C 1
ATOM 715 O O . CYS A 1 97 ? 9.412 6.883 -10.359 1.00 84.44 97 CYS A O 1
ATOM 717 N N . GLY A 1 98 ? 10.799 5.336 -9.493 1.00 87.62 98 GLY A N 1
ATOM 718 C CA . GLY A 1 98 ? 11.341 4.909 -10.783 1.00 87.62 98 GLY A CA 1
ATOM 719 C C . GLY A 1 98 ? 10.314 4.219 -11.686 1.00 87.62 98 GLY A C 1
ATOM 720 O O . GLY A 1 98 ? 10.553 4.109 -12.880 1.00 87.62 98 GLY A O 1
ATOM 721 N N . GLY A 1 99 ? 9.184 3.753 -11.138 1.00 91.81 99 GLY A N 1
ATOM 722 C CA . GLY A 1 99 ? 8.059 3.213 -11.909 1.00 91.81 99 GLY A CA 1
ATOM 723 C C . GLY A 1 99 ? 8.274 1.824 -12.516 1.00 91.81 99 GLY A C 1
ATOM 724 O O . GLY A 1 99 ? 7.353 1.298 -13.130 1.00 91.81 99 GLY A O 1
ATOM 725 N N . ALA A 1 100 ? 9.456 1.229 -12.348 1.00 94.25 100 ALA A N 1
ATOM 726 C CA . ALA A 1 100 ? 9.783 -0.092 -12.869 1.00 94.25 100 ALA A CA 1
ATOM 727 C C . ALA A 1 100 ? 9.036 -1.201 -12.108 1.00 94.25 100 ALA A C 1
ATOM 729 O O . ALA A 1 100 ? 9.158 -1.308 -10.887 1.00 94.25 100 ALA A O 1
ATOM 730 N N . ILE A 1 101 ? 8.311 -2.047 -12.838 1.00 94.50 101 ILE A N 1
ATOM 731 C CA . ILE A 1 101 ? 7.599 -3.218 -12.327 1.00 94.50 101 ILE A CA 1
ATOM 732 C C . ILE A 1 101 ? 7.919 -4.448 -13.202 1.00 94.50 101 ILE A C 1
ATOM 734 O O . ILE A 1 101 ? 7.845 -4.363 -14.433 1.00 94.50 101 ILE A O 1
ATOM 738 N N . PRO A 1 102 ? 8.340 -5.585 -12.618 1.00 92.50 102 PRO A N 1
ATOM 739 C CA . PRO A 1 102 ? 8.624 -6.799 -13.383 1.00 92.50 102 PRO A CA 1
ATOM 740 C C . PRO A 1 102 ? 7.331 -7.482 -13.857 1.00 92.50 102 PRO A C 1
ATOM 742 O O . PRO A 1 102 ? 6.272 -7.288 -13.264 1.00 92.50 102 PRO A O 1
ATOM 745 N N . LEU A 1 103 ? 7.429 -8.327 -14.891 1.00 92.06 103 LEU A N 1
ATOM 746 C CA . LEU A 1 103 ? 6.280 -9.049 -15.469 1.00 92.06 103 LEU A CA 1
ATOM 747 C C . LEU A 1 103 ? 5.519 -9.878 -14.442 1.00 92.06 103 LEU A C 1
ATOM 749 O O . LEU A 1 103 ? 4.302 -9.791 -14.386 1.00 92.06 103 LEU A O 1
ATOM 753 N N . CYS A 1 104 ? 6.233 -10.608 -13.583 1.00 93.31 104 CYS A N 1
ATOM 754 C CA . CYS A 1 104 ? 5.593 -11.425 -12.555 1.00 93.31 104 CYS A CA 1
ATOM 755 C C . CYS A 1 104 ? 4.665 -10.603 -11.650 1.00 93.31 104 CYS A C 1
ATOM 757 O O . CYS A 1 104 ? 3.604 -11.083 -11.281 1.00 93.31 104 CYS A O 1
ATOM 759 N N . MET A 1 105 ? 5.024 -9.352 -11.350 1.00 93.88 105 MET A N 1
ATOM 760 C CA . MET A 1 105 ? 4.198 -8.455 -10.540 1.00 93.88 105 MET A CA 1
ATOM 761 C C . MET A 1 105 ? 3.046 -7.854 -11.350 1.00 93.88 105 MET A C 1
ATOM 763 O O . MET A 1 105 ? 2.000 -7.553 -10.785 1.00 93.88 105 MET A O 1
ATOM 767 N N . ILE A 1 106 ? 3.210 -7.669 -12.664 1.00 94.44 106 ILE A N 1
ATOM 768 C CA . ILE A 1 106 ? 2.095 -7.275 -13.535 1.00 94.44 106 ILE A CA 1
ATOM 769 C C . ILE A 1 106 ? 1.018 -8.361 -13.495 1.00 94.44 106 ILE A C 1
ATOM 771 O O . ILE A 1 106 ? -0.149 -8.041 -13.282 1.00 94.44 106 ILE A O 1
ATOM 775 N N . ASP A 1 107 ? 1.423 -9.6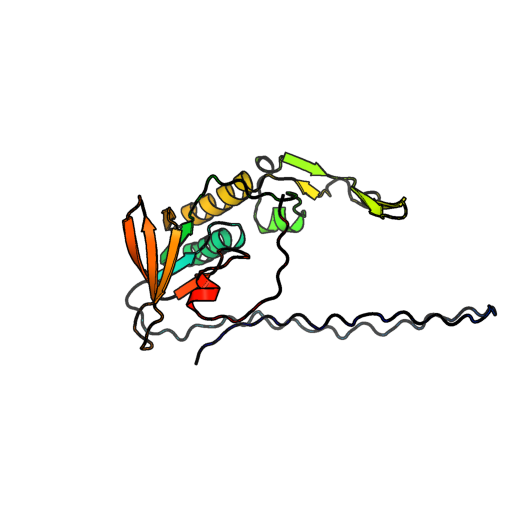23 -13.623 1.00 93.31 107 ASP A N 1
ATOM 776 C CA . ASP A 1 107 ? 0.512 -10.765 -13.606 1.00 93.31 107 ASP A CA 1
ATOM 777 C C . ASP A 1 107 ? -0.097 -10.983 -12.212 1.00 93.31 107 ASP A C 1
ATOM 779 O O . ASP A 1 107 ? -1.316 -11.072 -12.079 1.00 93.31 107 ASP A O 1
ATOM 783 N N . GLU A 1 108 ? 0.729 -10.999 -11.160 1.00 93.44 108 GLU A N 1
ATOM 784 C CA . GLU A 1 108 ? 0.296 -11.218 -9.771 1.00 93.44 108 GLU A CA 1
ATOM 785 C C . GLU A 1 108 ? -0.716 -10.166 -9.306 1.00 93.44 108 GLU A C 1
ATOM 787 O O . GLU A 1 108 ? -1.721 -10.491 -8.676 1.00 93.44 108 GLU A O 1
ATOM 792 N N . PHE A 1 109 ? -0.487 -8.901 -9.662 1.00 93.62 109 PHE A N 1
ATOM 793 C CA . PHE A 1 109 ? -1.404 -7.816 -9.343 1.00 93.62 109 PHE A CA 1
ATOM 794 C C . PHE A 1 109 ? -2.406 -7.544 -10.462 1.00 93.62 109 PHE A C 1
ATOM 796 O O . PHE A 1 109 ? -3.043 -6.500 -10.407 1.00 93.62 109 PHE A O 1
ATOM 803 N N . GLY A 1 110 ? -2.575 -8.414 -11.464 1.00 94.38 110 GLY A N 1
ATOM 804 C CA . GLY A 1 110 ? -3.564 -8.234 -12.538 1.00 94.38 110 GLY A CA 1
ATOM 805 C C . GLY A 1 110 ? -3.554 -6.826 -13.145 1.00 94.38 110 GLY A C 1
ATOM 806 O O . GLY A 1 110 ? -4.608 -6.226 -13.355 1.00 94.38 110 GLY A O 1
ATOM 807 N N . ILE A 1 111 ? -2.362 -6.253 -13.313 1.00 95.31 111 ILE A N 1
ATOM 808 C CA . ILE A 1 111 ? -2.169 -4.872 -13.741 1.00 95.31 111 ILE A CA 1
ATOM 809 C C . ILE A 1 111 ? -2.499 -4.780 -15.229 1.00 95.31 111 ILE A C 1
ATOM 811 O O . ILE A 1 111 ? -1.831 -5.415 -16.048 1.00 95.31 111 ILE A O 1
ATOM 815 N N . PRO A 1 112 ? -3.504 -3.980 -15.609 1.00 95.00 112 PRO A N 1
ATOM 816 C CA . PRO A 1 112 ? -3.966 -3.983 -16.977 1.00 95.00 112 PRO A CA 1
ATOM 817 C C . PRO A 1 112 ? -3.007 -3.137 -17.844 1.00 95.00 112 PRO A C 1
ATOM 819 O O . PRO A 1 112 ? -2.360 -2.198 -17.357 1.00 95.00 112 PRO A O 1
ATOM 822 N N . PRO A 1 113 ? -2.824 -3.478 -19.128 1.00 92.38 113 PRO A N 1
ATOM 823 C CA . PRO A 1 113 ? -1.764 -2.897 -19.948 1.00 92.38 113 PRO A CA 1
ATOM 824 C C . PRO A 1 113 ? -1.913 -1.384 -20.174 1.00 92.38 113 PRO A C 1
ATOM 826 O O . PRO A 1 113 ? -0.932 -0.735 -20.523 1.00 92.38 113 PRO A O 1
ATOM 829 N N . GLU A 1 114 ? -3.090 -0.800 -19.944 1.00 94.12 114 GLU A N 1
ATOM 830 C CA . GLU A 1 114 ? -3.388 0.625 -20.144 1.00 94.12 114 GLU A CA 1
ATOM 831 C C . GLU A 1 114 ? -2.840 1.518 -19.020 1.00 94.12 114 GLU A C 1
ATOM 833 O O . GLU A 1 114 ? -2.784 2.747 -19.173 1.00 94.12 114 GLU A O 1
ATOM 838 N N . ILE A 1 115 ? -2.448 0.931 -17.880 1.00 94.31 115 ILE A N 1
ATOM 839 C CA . ILE A 1 115 ? -1.738 1.660 -16.818 1.00 94.31 115 ILE A CA 1
ATOM 840 C C . ILE A 1 115 ? -0.214 1.609 -16.978 1.00 94.31 115 ILE A C 1
ATOM 842 O O . ILE A 1 115 ? 0.485 2.354 -16.291 1.00 94.31 115 ILE A O 1
ATOM 846 N N . LEU A 1 116 ? 0.301 0.773 -17.887 1.00 94.69 116 LEU A N 1
ATOM 847 C CA . LEU A 1 116 ? 1.718 0.739 -18.242 1.00 94.69 116 LEU A CA 1
ATOM 848 C C . LEU A 1 116 ? 2.018 1.852 -19.246 1.00 94.69 116 LEU A C 1
ATOM 850 O O . LEU A 1 116 ? 1.558 1.825 -20.384 1.00 94.69 116 LEU A O 1
ATOM 854 N N . ASP A 1 117 ? 2.842 2.813 -18.845 1.00 94.06 117 ASP A N 1
ATOM 855 C CA . ASP A 1 117 ? 3.220 3.930 -19.707 1.00 94.06 117 ASP A CA 1
ATOM 856 C C . ASP A 1 117 ? 4.289 3.513 -20.729 1.00 94.06 117 ASP A C 1
ATOM 858 O O . ASP A 1 117 ? 4.316 4.025 -21.850 1.00 94.06 117 ASP A O 1
ATOM 862 N N . ARG A 1 118 ? 5.204 2.599 -20.359 1.00 94.56 118 ARG A N 1
ATOM 863 C CA . ARG A 1 118 ? 6.256 2.085 -21.259 1.00 94.56 118 ARG A CA 1
ATOM 864 C C . ARG A 1 118 ? 6.605 0.625 -20.984 1.00 94.56 118 ARG A C 1
ATOM 866 O O . ARG A 1 118 ? 6.465 0.135 -19.868 1.00 94.56 118 ARG A O 1
ATOM 873 N N . ARG A 1 119 ? 7.149 -0.038 -22.007 1.00 94.31 119 ARG A N 1
ATOM 874 C CA . ARG A 1 119 ? 7.759 -1.373 -21.926 1.00 94.31 119 ARG A CA 1
A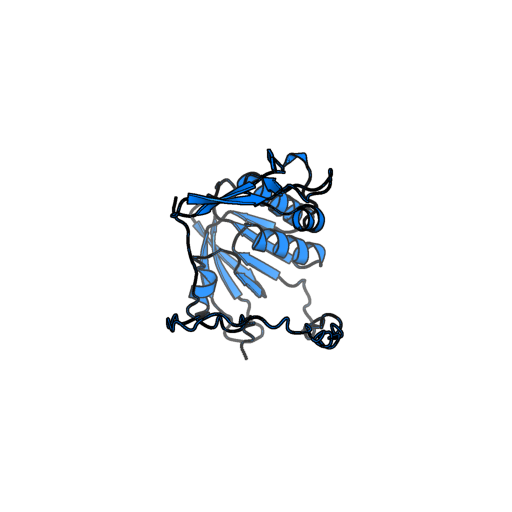TOM 875 C C . ARG A 1 119 ? 9.243 -1.259 -22.256 1.00 94.31 119 ARG A C 1
ATOM 877 O O . ARG A 1 119 ? 9.604 -0.936 -23.386 1.00 94.31 119 ARG A O 1
ATOM 884 N N . VAL A 1 120 ? 10.100 -1.467 -21.263 1.00 94.12 120 VAL A N 1
ATOM 885 C CA . VAL A 1 120 ? 11.555 -1.343 -21.399 1.00 94.12 120 VAL A CA 1
ATOM 886 C C . VAL A 1 120 ? 12.155 -2.720 -21.653 1.00 94.12 120 VAL A C 1
ATOM 888 O O . VAL A 1 120 ? 12.024 -3.622 -20.832 1.00 94.12 120 VAL A O 1
ATOM 891 N N . THR A 1 121 ? 12.838 -2.872 -22.786 1.00 94.00 121 THR A N 1
ATOM 892 C CA . THR A 1 121 ? 13.498 -4.125 -23.203 1.00 94.00 121 THR A CA 1
ATOM 893 C C . THR A 1 121 ? 15.023 -4.034 -23.176 1.00 94.00 121 THR A C 1
ATOM 895 O O . THR A 1 121 ? 15.713 -5.014 -23.438 1.00 94.00 121 THR A O 1
ATOM 898 N N . ARG A 1 122 ? 15.578 -2.851 -22.884 1.00 92.06 122 ARG A N 1
ATOM 899 C CA . ARG A 1 122 ? 17.023 -2.596 -22.833 1.00 92.06 122 ARG A CA 1
ATOM 900 C C . ARG A 1 122 ? 17.339 -1.667 -21.672 1.00 92.06 122 ARG A C 1
ATOM 902 O O . ARG A 1 122 ? 16.712 -0.621 -21.535 1.00 92.06 122 ARG A O 1
ATOM 909 N N . MET A 1 123 ? 18.334 -2.029 -20.874 1.00 92.12 123 MET A N 1
ATOM 910 C CA . MET A 1 123 ? 18.836 -1.216 -19.766 1.00 92.12 123 MET A CA 1
ATOM 911 C C . MET A 1 123 ? 20.360 -1.252 -19.783 1.00 92.12 123 MET A C 1
ATOM 913 O O . MET A 1 123 ? 20.946 -2.294 -20.049 1.00 92.12 123 MET A O 1
ATOM 917 N N . ARG A 1 124 ? 21.008 -0.128 -19.483 1.00 93.56 124 ARG A N 1
ATOM 918 C CA . ARG A 1 124 ? 22.460 -0.055 -19.321 1.00 93.56 124 ARG A CA 1
ATOM 919 C C . ARG A 1 124 ? 22.775 0.477 -17.938 1.00 93.56 124 ARG A C 1
ATOM 921 O O . ARG A 1 124 ? 22.292 1.542 -17.571 1.00 93.56 124 ARG A O 1
ATOM 928 N N . ILE A 1 125 ? 23.612 -0.243 -17.207 1.00 93.44 125 ILE A N 1
ATOM 929 C CA . ILE A 1 125 ? 24.201 0.242 -15.963 1.00 93.44 125 ILE A CA 1
ATOM 930 C C . ILE A 1 125 ? 25.601 0.753 -16.292 1.00 93.44 125 ILE A C 1
ATOM 932 O O . ILE A 1 125 ? 26.381 0.047 -16.931 1.00 93.44 125 ILE A O 1
ATOM 936 N N . ILE A 1 126 ? 25.899 1.984 -15.880 1.00 95.62 126 ILE A N 1
ATOM 937 C CA . ILE A 1 126 ? 27.202 2.633 -16.057 1.00 95.62 126 ILE A CA 1
ATOM 938 C C . ILE A 1 126 ? 27.769 2.897 -14.664 1.00 95.62 126 ILE A C 1
ATOM 940 O O . ILE A 1 126 ? 27.119 3.547 -13.847 1.00 95.62 126 ILE A O 1
ATOM 944 N N . SER A 1 127 ? 28.953 2.363 -14.368 1.00 96.56 127 SER A N 1
ATOM 945 C CA . SER A 1 127 ? 29.622 2.599 -13.088 1.00 96.56 127 SER A CA 1
ATOM 946 C C . SER A 1 127 ? 30.304 3.975 -13.056 1.00 96.56 127 SER A C 1
ATOM 948 O O . SER A 1 127 ? 30.616 4.525 -14.114 1.00 96.56 127 SER A O 1
ATOM 950 N N . PRO A 1 128 ? 30.636 4.519 -11.867 1.00 96.56 128 PRO A N 1
ATOM 951 C CA . PRO A 1 128 ? 31.444 5.739 -11.758 1.00 96.56 128 PRO A CA 1
ATOM 952 C C . PRO A 1 128 ? 32.819 5.641 -12.442 1.00 96.56 128 PRO A C 1
ATOM 954 O O . PRO A 1 128 ? 33.369 6.649 -12.869 1.00 96.56 128 PRO A O 1
ATOM 957 N N . SER A 1 129 ? 33.362 4.427 -12.593 1.00 97.25 129 SER A N 1
ATOM 958 C CA . SER A 1 129 ? 34.599 4.146 -13.343 1.00 97.25 129 SER A CA 1
ATOM 959 C C . SER A 1 129 ? 34.364 3.941 -14.846 1.00 97.25 129 SER A C 1
ATOM 961 O O . SER A 1 129 ? 35.239 3.432 -15.541 1.00 97.25 129 SER A O 1
ATOM 963 N N . ASN A 1 130 ? 33.178 4.298 -15.345 1.00 95.50 130 ASN A N 1
ATOM 964 C CA . ASN A 1 130 ? 32.758 4.191 -16.740 1.00 95.50 130 ASN A CA 1
ATOM 965 C C . ASN A 1 130 ? 32.717 2.754 -17.300 1.00 95.50 130 ASN A C 1
ATOM 967 O O . ASN A 1 130 ? 32.767 2.544 -18.512 1.00 95.50 130 ASN A O 1
ATOM 971 N N . LEU A 1 131 ? 32.598 1.746 -16.427 1.00 96.44 131 LEU A N 1
ATOM 972 C CA . LEU A 1 131 ? 32.319 0.373 -16.851 1.00 96.44 131 LEU A CA 1
ATOM 973 C C . LEU A 1 131 ? 30.839 0.250 -17.187 1.00 96.44 131 LEU A C 1
ATOM 975 O O . LEU A 1 131 ? 29.992 0.760 -16.455 1.00 96.44 131 LEU A O 1
ATOM 979 N N . THR A 1 132 ? 30.524 -0.445 -18.275 1.00 96.19 132 THR A N 1
ATOM 980 C CA . THR A 1 132 ? 29.147 -0.572 -18.757 1.00 96.19 132 THR A CA 1
ATOM 981 C C . THR A 1 132 ? 28.703 -2.026 -18.777 1.00 96.19 132 THR A C 1
ATOM 983 O O . THR A 1 132 ? 29.456 -2.917 -19.166 1.00 96.19 132 THR A O 1
ATOM 986 N N . ILE A 1 133 ? 27.467 -2.263 -18.342 1.00 93.50 133 ILE A N 1
ATOM 987 C CA . ILE A 1 133 ? 26.794 -3.559 -18.435 1.00 93.50 133 ILE A CA 1
ATOM 988 C C . ILE A 1 133 ? 25.436 -3.331 -19.096 1.00 93.50 133 ILE A C 1
ATOM 990 O O . ILE A 1 133 ? 24.611 -2.571 -18.586 1.00 93.50 133 ILE A O 1
ATOM 994 N N . ASP A 1 134 ? 25.212 -3.994 -20.230 1.00 92.12 134 ASP A N 1
ATOM 995 C CA . ASP A 1 134 ? 23.941 -3.971 -20.953 1.00 92.12 134 ASP A CA 1
ATOM 996 C C . ASP A 1 134 ? 23.068 -5.171 -20.556 1.00 92.12 134 ASP A C 1
ATOM 998 O O . ASP A 1 134 ? 23.487 -6.325 -20.653 1.00 92.12 134 ASP A O 1
ATOM 1002 N N . PHE A 1 135 ? 21.818 -4.896 -20.202 1.00 87.75 135 PHE A N 1
ATOM 1003 C CA . PHE A 1 135 ? 20.751 -5.859 -19.947 1.00 87.75 135 PHE A CA 1
ATOM 1004 C C . PHE A 1 135 ? 19.723 -5.813 -21.082 1.00 87.75 135 PHE A C 1
ATOM 1006 O O . PHE A 1 135 ? 19.498 -4.765 -21.694 1.00 87.75 135 PHE A O 1
ATOM 1013 N N . GLY A 1 136 ? 19.078 -6.952 -21.349 1.00 85.44 136 GLY A N 1
ATOM 1014 C CA . GLY A 1 136 ? 18.001 -7.061 -22.340 1.00 85.44 136 GLY A CA 1
ATOM 1015 C C . GLY A 1 136 ? 18.305 -7.946 -23.551 1.00 85.44 136 GLY A C 1
ATOM 1016 O O . GLY A 1 136 ? 17.400 -8.287 -24.299 1.00 85.44 136 GLY A O 1
ATOM 1017 N N . LYS A 1 137 ? 19.564 -8.367 -23.743 1.00 84.44 137 LYS A N 1
ATOM 1018 C CA . LYS A 1 137 ? 19.966 -9.221 -24.882 1.00 84.44 137 LYS A CA 1
ATOM 1019 C C . LYS A 1 137 ? 19.419 -10.652 -24.802 1.00 84.44 137 LYS A C 1
ATOM 1021 O O . LYS A 1 137 ? 19.326 -11.314 -25.826 1.00 84.44 137 LYS A O 1
ATOM 1026 N N . THR A 1 138 ? 19.099 -11.122 -23.599 1.00 87.56 138 THR A N 1
ATOM 1027 C CA . THR A 1 138 ? 18.597 -12.478 -23.328 1.00 87.56 138 THR A CA 1
ATOM 1028 C C . THR A 1 138 ? 17.084 -12.532 -23.129 1.00 87.56 138 THR A C 1
ATOM 1030 O O . THR A 1 138 ? 16.563 -13.612 -22.868 1.00 87.56 138 THR A O 1
ATOM 1033 N N . LEU A 1 139 ? 16.396 -11.385 -23.198 1.00 87.50 139 LEU A N 1
ATOM 1034 C CA . LEU A 1 139 ? 14.949 -11.329 -23.015 1.00 87.50 139 LEU A CA 1
ATOM 1035 C C . LEU A 1 139 ? 14.242 -11.991 -24.198 1.00 87.50 139 LEU A C 1
ATOM 1037 O O . LEU A 1 139 ? 14.610 -11.777 -25.356 1.00 87.50 139 LEU A O 1
ATOM 1041 N N . GLN A 1 140 ? 13.208 -12.767 -23.899 1.00 91.25 140 GLN A N 1
ATOM 1042 C CA . GLN A 1 140 ? 12.293 -13.284 -24.907 1.00 91.25 140 GLN A CA 1
ATOM 1043 C C . GLN A 1 140 ? 11.441 -12.147 -25.498 1.00 91.25 140 GLN A C 1
ATOM 1045 O O . GLN A 1 140 ? 11.265 -11.110 -24.857 1.00 91.25 140 GLN A O 1
ATOM 1050 N N . PRO A 1 141 ? 10.847 -12.313 -26.697 1.00 89.38 141 PRO A N 1
ATOM 1051 C CA . PRO A 1 141 ? 10.085 -11.245 -27.358 1.00 89.38 141 PRO A CA 1
ATOM 1052 C C . PRO A 1 141 ? 8.917 -10.663 -26.545 1.00 89.38 141 PRO A C 1
ATOM 1054 O O . PRO A 1 141 ? 8.523 -9.521 -26.768 1.00 89.38 141 PRO A O 1
ATOM 1057 N N . HIS A 1 142 ? 8.355 -11.442 -25.619 1.00 88.69 142 HIS A N 1
ATOM 1058 C CA . HIS A 1 142 ? 7.256 -11.027 -24.747 1.00 88.69 142 HIS A CA 1
ATOM 1059 C C . HIS A 1 142 ? 7.733 -10.458 -23.402 1.00 88.69 142 HIS A C 1
ATOM 1061 O O . HIS A 1 142 ? 6.910 -9.971 -22.630 1.00 88.69 142 HIS A O 1
ATOM 1067 N N . GLU A 1 143 ? 9.037 -10.504 -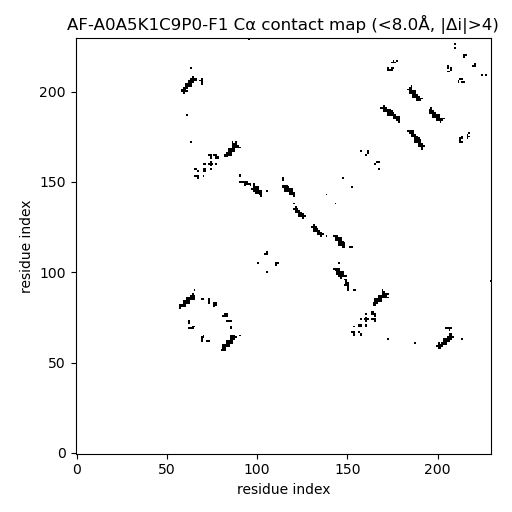23.110 1.00 92.31 143 GLU A N 1
ATOM 1068 C CA . GLU A 1 143 ? 9.578 -10.068 -21.831 1.00 92.31 143 GLU A CA 1
ATOM 1069 C C . GLU A 1 143 ? 9.994 -8.592 -21.854 1.00 92.31 143 GLU A C 1
ATOM 1071 O O . GLU A 1 143 ? 10.700 -8.120 -22.746 1.00 92.31 143 GLU A O 1
ATOM 1076 N N . PHE A 1 144 ? 9.570 -7.845 -20.838 1.00 93.94 144 PHE A N 1
ATOM 1077 C CA . PHE A 1 144 ? 9.903 -6.435 -20.663 1.00 93.94 144 PHE A CA 1
ATOM 1078 C C . PHE A 1 144 ? 9.801 -6.033 -19.190 1.00 93.94 144 PHE A C 1
ATOM 1080 O O . PHE A 1 144 ? 9.155 -6.698 -18.388 1.00 93.94 144 PHE A O 1
ATOM 1087 N N . ILE A 1 145 ? 10.401 -4.903 -18.830 1.00 94.38 145 ILE A N 1
ATOM 1088 C CA . ILE A 1 145 ? 10.113 -4.221 -17.566 1.00 94.38 145 ILE A CA 1
ATOM 1089 C C . ILE A 1 145 ? 9.016 -3.195 -17.842 1.00 94.38 145 ILE A C 1
ATOM 1091 O O . ILE A 1 145 ? 9.162 -2.343 -18.726 1.00 94.38 145 ILE A O 1
ATOM 1095 N N . GLY A 1 146 ? 7.899 -3.296 -17.126 1.00 95.00 146 GLY A N 1
ATOM 1096 C CA . GLY A 1 146 ? 6.835 -2.305 -17.193 1.00 95.00 146 GLY A CA 1
ATOM 1097 C C . GLY A 1 146 ? 7.275 -1.026 -16.497 1.00 95.00 146 GLY A C 1
ATOM 1098 O O . GLY A 1 146 ? 7.884 -1.078 -15.434 1.00 95.00 146 GLY A O 1
ATOM 1099 N N . MET A 1 147 ? 6.971 0.123 -17.086 1.00 96.00 147 MET A N 1
ATOM 1100 C CA . MET A 1 147 ? 7.157 1.423 -16.448 1.00 96.00 147 MET A CA 1
ATOM 1101 C C . MET A 1 147 ? 5.791 2.060 -16.254 1.00 96.00 147 MET A C 1
ATOM 1103 O O . MET A 1 147 ? 5.041 2.183 -17.222 1.00 96.00 147 MET A O 1
ATOM 1107 N N . LEU A 1 148 ? 5.481 2.472 -15.029 1.00 94.44 148 LEU A N 1
ATOM 1108 C CA . LEU A 1 148 ? 4.206 3.090 -14.688 1.00 94.44 148 LEU A CA 1
ATOM 1109 C C . LEU A 1 148 ? 4.358 4.257 -13.713 1.00 94.44 148 LEU A C 1
ATOM 1111 O O . LEU A 1 148 ? 5.337 4.379 -12.973 1.00 94.44 148 LEU A O 1
ATOM 1115 N N . ARG A 1 149 ? 3.339 5.108 -13.699 1.00 92.06 149 ARG A N 1
ATOM 1116 C CA . ARG A 1 149 ? 3.156 6.188 -12.728 1.00 92.06 149 ARG A CA 1
ATOM 1117 C C . ARG A 1 149 ? 2.506 5.682 -11.440 1.00 92.06 149 ARG A C 1
ATOM 1119 O O . ARG A 1 149 ? 1.491 4.981 -11.478 1.00 92.06 149 ARG A O 1
ATOM 1126 N N . ARG A 1 150 ? 3.063 6.063 -10.286 1.00 91.31 150 ARG A N 1
ATOM 1127 C CA . ARG A 1 150 ? 2.603 5.586 -8.969 1.00 91.31 150 ARG A CA 1
ATOM 1128 C C . ARG A 1 150 ? 1.179 5.989 -8.651 1.00 91.31 150 ARG A C 1
ATOM 1130 O O . ARG A 1 150 ? 0.434 5.184 -8.124 1.00 91.31 150 ARG A O 1
ATOM 1137 N N . GLU A 1 151 ? 0.772 7.186 -9.023 1.00 91.56 151 GLU A N 1
ATOM 1138 C CA . GLU A 1 151 ? -0.598 7.659 -8.884 1.00 91.56 151 GLU A CA 1
ATOM 1139 C C . GLU A 1 151 ? -1.601 6.794 -9.663 1.00 91.56 151 GLU A C 1
ATOM 1141 O O . GLU A 1 151 ? -2.704 6.580 -9.171 1.00 91.56 151 GLU A O 1
ATOM 1146 N N . ARG A 1 152 ? -1.223 6.247 -10.832 1.00 93.06 152 ARG A N 1
ATOM 1147 C CA . ARG A 1 152 ? -2.099 5.368 -11.623 1.00 93.06 152 ARG A CA 1
ATOM 1148 C C . ARG A 1 152 ? -2.189 3.980 -10.999 1.00 93.06 152 ARG A C 1
ATOM 1150 O O . ARG A 1 152 ? -3.294 3.468 -10.851 1.00 93.06 152 ARG A O 1
ATOM 1157 N N . LEU A 1 153 ? -1.053 3.409 -10.590 1.00 94.25 153 LEU A N 1
ATOM 1158 C CA . LEU A 1 153 ? -1.023 2.118 -9.896 1.00 94.25 153 LEU A CA 1
ATOM 1159 C C . LEU A 1 153 ? -1.764 2.181 -8.555 1.00 94.25 153 LEU A C 1
ATOM 1161 O O . LEU A 1 153 ? -2.640 1.364 -8.292 1.00 94.25 153 LEU A O 1
ATOM 1165 N N . ASP A 1 154 ? -1.433 3.161 -7.715 1.00 94.44 154 ASP A N 1
ATOM 1166 C CA . ASP A 1 154 ? -2.019 3.309 -6.386 1.00 94.44 154 ASP A CA 1
ATOM 1167 C C . ASP A 1 154 ? -3.538 3.577 -6.502 1.00 94.44 154 ASP A C 1
ATOM 1169 O O . ASP A 1 154 ? -4.316 3.037 -5.718 1.00 94.44 154 ASP A O 1
ATOM 1173 N N . ALA A 1 155 ? -3.997 4.351 -7.499 1.00 94.81 155 ALA A N 1
ATOM 1174 C CA . ALA A 1 155 ? -5.428 4.532 -7.761 1.00 94.81 155 ALA A CA 1
ATOM 1175 C C . ALA A 1 155 ? -6.118 3.234 -8.203 1.00 94.81 155 ALA A C 1
ATOM 1177 O O . ALA A 1 155 ? -7.168 2.908 -7.655 1.00 94.81 155 ALA A O 1
ATOM 1178 N N . PHE A 1 156 ? -5.517 2.483 -9.130 1.00 96.25 156 PHE A N 1
ATOM 1179 C CA . PHE A 1 156 ? -6.039 1.194 -9.589 1.00 96.25 156 PHE A CA 1
ATOM 1180 C C . PHE A 1 156 ? -6.214 0.199 -8.431 1.00 96.25 156 PHE A C 1
ATOM 1182 O O . PHE A 1 156 ? -7.289 -0.378 -8.268 1.00 96.25 156 PHE A O 1
ATOM 1189 N N . LEU A 1 157 ? -5.193 0.046 -7.583 1.00 96.94 157 LEU A N 1
ATOM 1190 C CA . LEU A 1 157 ? -5.248 -0.872 -6.442 1.00 96.94 157 LEU A CA 1
ATOM 1191 C C . LEU A 1 157 ? -6.281 -0.428 -5.397 1.00 96.94 157 LEU A C 1
ATOM 1193 O O . LEU A 1 157 ? -7.015 -1.255 -4.862 1.00 96.94 157 LEU A O 1
ATOM 1197 N N . ARG A 1 158 ? -6.399 0.880 -5.125 1.00 96.75 158 ARG A N 1
ATOM 1198 C CA . ARG A 1 158 ? -7.433 1.395 -4.210 1.00 96.75 158 ARG A CA 1
ATOM 1199 C C . ARG A 1 158 ? -8.842 1.175 -4.748 1.00 96.75 158 ARG A C 1
ATOM 1201 O O . ARG A 1 158 ? -9.715 0.777 -3.985 1.00 96.75 158 ARG A O 1
ATOM 1208 N N . GLN A 1 159 ? -9.062 1.407 -6.041 1.00 96.94 159 GLN A N 1
ATOM 1209 C CA . GLN A 1 159 ? -10.356 1.154 -6.677 1.00 96.94 159 GLN A CA 1
ATOM 1210 C C . GLN A 1 159 ? -10.732 -0.322 -6.580 1.00 96.94 159 GLN A C 1
ATOM 1212 O O . GLN A 1 159 ? -11.864 -0.634 -6.232 1.00 96.94 159 GLN A O 1
ATOM 1217 N N . ARG A 1 160 ? -9.783 -1.235 -6.812 1.00 97.62 160 ARG A N 1
ATOM 1218 C CA . ARG A 1 160 ? -10.001 -2.669 -6.587 1.00 97.62 160 ARG A CA 1
ATOM 1219 C C . ARG A 1 160 ? -10.379 -2.993 -5.150 1.00 97.62 160 ARG A C 1
ATOM 1221 O O . ARG A 1 160 ? -11.383 -3.662 -4.945 1.00 97.62 160 ARG A O 1
ATOM 1228 N N . ALA A 1 161 ? -9.656 -2.455 -4.170 1.00 98.12 161 ALA A N 1
ATOM 1229 C CA . ALA A 1 161 ? -10.011 -2.641 -2.767 1.00 98.12 161 ALA A CA 1
ATOM 1230 C C . ALA A 1 161 ? -11.445 -2.166 -2.465 1.00 98.12 161 ALA A C 1
ATOM 1232 O O . ALA A 1 161 ? -12.194 -2.870 -1.789 1.00 98.12 161 ALA A O 1
ATOM 1233 N N . GLN A 1 162 ? -11.854 -1.011 -3.005 1.00 98.00 162 GLN A N 1
ATOM 1234 C CA . GL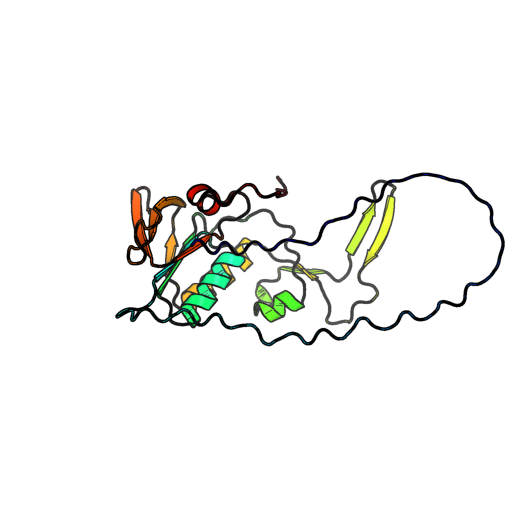N A 1 162 ? -13.227 -0.512 -2.874 1.00 98.00 162 GLN A CA 1
ATOM 1235 C C . GLN A 1 162 ? -14.252 -1.425 -3.556 1.00 98.00 162 GLN A C 1
ATOM 1237 O O . GLN A 1 162 ? -15.293 -1.701 -2.967 1.00 98.00 162 GLN A O 1
ATOM 1242 N N . HIS A 1 163 ? -13.962 -1.929 -4.760 1.00 98.00 163 HIS A N 1
ATOM 1243 C CA . HIS A 1 163 ? -14.833 -2.885 -5.453 1.00 98.00 163 HIS A CA 1
ATOM 1244 C C . HIS A 1 163 ? -14.994 -4.201 -4.680 1.00 98.00 163 HIS A C 1
ATOM 1246 O O . HIS A 1 163 ? -16.072 -4.787 -4.714 1.00 98.00 163 HIS A O 1
ATOM 1252 N N . SER A 1 164 ? -13.968 -4.631 -3.939 1.00 97.81 164 SER A N 1
ATOM 1253 C CA . SER A 1 164 ? -14.044 -5.779 -3.025 1.00 97.81 164 SER A CA 1
ATOM 1254 C C . SER A 1 164 ? -14.786 -5.487 -1.714 1.00 97.81 164 SER A C 1
ATOM 1256 O O . SER A 1 164 ? -14.975 -6.403 -0.919 1.00 97.81 164 SER A O 1
ATOM 1258 N N . GLY A 1 165 ? -15.207 -4.241 -1.464 1.00 97.81 165 GLY A N 1
ATOM 1259 C CA . GLY A 1 165 ? -15.998 -3.848 -0.292 1.00 97.81 165 GLY A CA 1
ATOM 1260 C C . GLY A 1 165 ? -15.247 -3.047 0.777 1.00 97.81 165 GLY A C 1
ATOM 1261 O O . GLY A 1 165 ? -15.821 -2.758 1.826 1.00 97.81 165 GLY A O 1
ATOM 1262 N N . ALA A 1 166 ? -13.985 -2.661 0.551 1.00 98.31 166 ALA A N 1
ATOM 1263 C CA . ALA A 1 166 ? -13.262 -1.815 1.501 1.00 98.31 166 ALA A CA 1
ATOM 1264 C C . ALA A 1 166 ? -13.806 -0.374 1.503 1.00 98.31 166 ALA A C 1
ATOM 1266 O O . ALA A 1 166 ? -13.985 0.256 0.458 1.00 98.31 166 ALA A O 1
ATOM 1267 N N . SER A 1 167 ? -13.992 0.195 2.693 1.00 98.00 167 SER A N 1
ATOM 1268 C CA . SER A 1 167 ? -14.381 1.594 2.876 1.00 98.00 167 SER A CA 1
ATOM 1269 C C . SER A 1 167 ? -13.155 2.501 2.819 1.00 98.00 167 SER A C 1
ATOM 1271 O O . SER A 1 167 ? -12.338 2.515 3.740 1.00 98.00 167 SER A O 1
ATOM 1273 N N . LEU A 1 168 ? -13.016 3.275 1.741 1.00 96.75 168 LEU A N 1
ATOM 1274 C CA . LEU A 1 168 ? -11.940 4.259 1.611 1.00 96.75 168 LEU A CA 1
ATOM 1275 C C . LEU 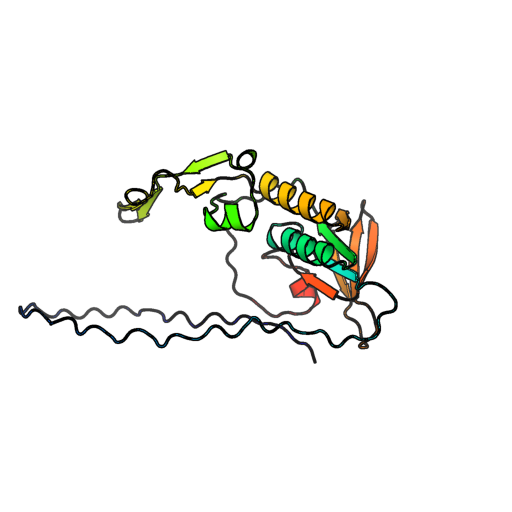A 1 168 ? -12.255 5.504 2.451 1.00 96.75 168 LEU A C 1
ATOM 1277 O O . LEU A 1 168 ? -13.197 6.241 2.167 1.00 96.75 168 LEU A O 1
ATOM 1281 N N . LEU A 1 169 ? -11.433 5.754 3.465 1.00 96.06 169 LEU A N 1
ATOM 1282 C CA . LEU A 1 169 ? -11.493 6.930 4.321 1.00 96.06 169 LEU A CA 1
ATOM 1283 C C . LEU A 1 169 ? -10.418 7.930 3.896 1.00 96.06 169 LEU A C 1
ATOM 1285 O O . LEU A 1 169 ? -9.222 7.632 3.891 1.00 96.06 169 LEU A O 1
ATOM 1289 N N . HIS A 1 170 ? -10.842 9.147 3.571 1.00 95.25 170 HIS A N 1
ATOM 1290 C CA . HIS A 1 170 ? -9.927 10.240 3.270 1.00 95.25 170 HIS A CA 1
ATOM 1291 C C . HIS A 1 170 ? -9.520 10.949 4.557 1.00 95.25 170 HIS A C 1
ATOM 1293 O O . HIS A 1 170 ? -10.336 11.623 5.188 1.00 95.25 170 HIS A O 1
ATOM 1299 N N . GLY A 1 171 ? -8.254 10.810 4.945 1.00 94.81 171 GLY A N 1
ATOM 1300 C CA . GLY A 1 171 ? -7.797 11.399 6.191 1.00 94.81 171 GLY A CA 1
ATOM 1301 C C . GLY A 1 171 ? -6.348 11.140 6.563 1.00 94.81 171 GLY A C 1
ATOM 1302 O O . GLY A 1 171 ? -5.699 10.224 6.061 1.00 94.81 171 GLY A O 1
ATOM 1303 N N . LEU A 1 172 ? -5.822 11.970 7.463 1.00 95.06 172 LEU A N 1
ATOM 1304 C CA . LEU A 1 172 ? -4.481 11.795 8.015 1.00 95.06 172 LEU A CA 1
ATOM 1305 C C . LEU A 1 172 ? -4.568 11.068 9.353 1.00 95.06 172 LEU A C 1
ATOM 1307 O O . LEU A 1 172 ? -5.171 11.578 10.292 1.00 95.06 172 LEU A O 1
ATOM 1311 N N . PHE A 1 173 ? -3.888 9.930 9.462 1.00 96.94 173 PHE A N 1
ATOM 1312 C CA . PHE A 1 173 ? -3.668 9.267 10.742 1.00 96.94 173 PHE A CA 1
ATOM 1313 C C . PHE A 1 173 ? -2.889 10.171 11.712 1.00 96.94 173 PHE A C 1
ATOM 1315 O O . PHE A 1 173 ? -1.845 10.748 11.367 1.00 96.94 173 PHE A O 1
ATOM 1322 N N . LEU A 1 174 ? -3.412 10.288 12.928 1.00 95.81 174 LEU A N 1
ATOM 1323 C CA . LEU A 1 174 ? -2.831 11.070 14.009 1.00 95.81 174 LEU A CA 1
ATOM 1324 C C . LEU A 1 174 ? -2.171 10.163 15.039 1.00 95.81 174 LEU A C 1
ATOM 1326 O O . LEU A 1 174 ? -0.980 10.333 15.283 1.00 95.81 174 LEU A O 1
ATOM 1330 N N . ASP A 1 175 ? -2.943 9.241 15.615 1.00 95.75 175 ASP A N 1
ATOM 1331 C CA . ASP A 1 175 ? -2.491 8.388 16.712 1.00 95.75 175 ASP A CA 1
ATOM 1332 C C . ASP A 1 175 ? -3.372 7.141 16.884 1.00 95.75 175 ASP A C 1
ATOM 1334 O O . ASP A 1 175 ? -4.443 7.037 16.277 1.00 95.75 175 ASP A O 1
ATOM 1338 N N . LEU A 1 176 ? -2.916 6.205 17.713 1.00 95.75 176 LEU A N 1
ATOM 1339 C CA . LEU A 1 176 ? -3.571 4.932 17.988 1.00 95.75 176 LEU A CA 1
ATOM 1340 C C . LEU A 1 176 ? -3.543 4.623 19.486 1.00 95.75 176 LEU A C 1
ATOM 1342 O O . LEU A 1 176 ? -2.472 4.366 20.037 1.00 95.75 176 LEU A O 1
ATOM 1346 N N . ASP A 1 177 ? -4.717 4.522 20.107 1.00 94.50 177 ASP A N 1
ATOM 1347 C CA . ASP A 1 177 ? -4.814 3.960 21.452 1.00 94.50 177 ASP A CA 1
ATOM 1348 C C . ASP A 1 177 ? -4.896 2.434 21.369 1.00 94.50 177 ASP A C 1
ATOM 1350 O O . ASP A 1 177 ? -5.780 1.861 20.719 1.00 94.50 177 ASP A O 1
ATOM 1354 N N . CYS A 1 178 ? -3.959 1.767 22.042 1.00 90.06 178 CYS A N 1
ATOM 1355 C CA . CYS A 1 178 ? -3.967 0.316 22.177 1.00 90.06 178 CYS A CA 1
ATOM 1356 C C . CYS A 1 178 ? -4.958 -0.122 23.269 1.00 90.06 178 CYS A C 1
ATOM 1358 O O . CYS A 1 178 ? -5.037 0.523 24.322 1.00 90.06 178 CYS A O 1
ATOM 1360 N N . PRO A 1 179 ? -5.668 -1.244 23.073 1.00 91.31 179 PRO A N 1
ATOM 1361 C CA . PRO A 1 179 ? -6.600 -1.753 24.065 1.00 91.31 179 PRO A CA 1
ATOM 1362 C C . PRO A 1 179 ? -5.873 -2.163 25.349 1.00 91.31 179 PRO A C 1
ATOM 1364 O O . PRO A 1 179 ? -4.795 -2.764 25.313 1.00 91.31 179 PRO A O 1
ATOM 1367 N N . LYS A 1 180 ? -6.469 -1.852 26.507 1.00 89.06 180 LYS A N 1
ATOM 1368 C CA . LYS A 1 180 ? -5.900 -2.204 27.822 1.00 89.06 180 LYS A CA 1
ATOM 1369 C C . LYS A 1 180 ? -6.299 -3.614 28.249 1.00 89.06 180 LYS A C 1
ATOM 1371 O O . LYS A 1 180 ? -5.614 -4.229 29.066 1.00 89.06 180 LYS A O 1
ATOM 1376 N N . LYS A 1 181 ? -7.399 -4.132 27.697 1.00 88.88 181 LYS A N 1
ATOM 1377 C CA . LYS A 1 181 ? -7.900 -5.500 27.894 1.00 88.88 181 LYS A CA 1
ATOM 1378 C C . LYS A 1 181 ? -8.096 -6.195 26.549 1.00 88.88 181 LYS A C 1
ATOM 1380 O O . LYS A 1 181 ? -8.330 -5.543 25.543 1.00 88.88 181 LYS A O 1
ATOM 1385 N N . ALA A 1 182 ? -8.078 -7.527 26.544 1.00 78.50 182 ALA A N 1
ATOM 1386 C CA . ALA A 1 182 ? -8.144 -8.325 25.314 1.00 78.50 182 ALA A CA 1
ATOM 1387 C C . ALA A 1 182 ? -9.415 -8.118 24.459 1.00 78.50 182 ALA A C 1
ATOM 1389 O O . ALA A 1 182 ? -9.363 -8.346 23.258 1.00 78.50 182 ALA A O 1
ATOM 1390 N N . ASN A 1 183 ? -10.530 -7.686 25.061 1.00 82.25 183 ASN A N 1
ATOM 1391 C CA . ASN A 1 183 ? -11.816 -7.494 24.373 1.00 82.25 183 ASN A CA 1
ATOM 1392 C C . ASN A 1 183 ? -12.148 -6.017 24.095 1.00 82.25 183 ASN A C 1
ATOM 1394 O O . ASN A 1 183 ? -13.274 -5.707 23.714 1.00 82.25 183 ASN A O 1
ATOM 1398 N N . GLU A 1 184 ? -11.213 -5.100 24.342 1.00 89.75 184 GLU A N 1
ATOM 1399 C CA . GLU A 1 184 ? -11.390 -3.685 24.007 1.00 89.75 184 GLU A CA 1
ATOM 1400 C C . GLU A 1 184 ? -10.894 -3.427 22.572 1.00 89.75 184 GLU A C 1
ATOM 1402 O O . GLU A 1 184 ? -9.937 -4.073 22.137 1.00 89.75 184 GLU A O 1
ATOM 1407 N N . PRO A 1 185 ? -11.531 -2.517 21.814 1.00 93.94 185 PRO A N 1
ATOM 1408 C CA . PRO A 1 185 ? -11.081 -2.176 20.472 1.00 93.94 185 PRO A CA 1
ATOM 1409 C C . PRO A 1 185 ? -9.829 -1.292 20.510 1.00 93.94 185 PRO A C 1
ATOM 1411 O O . PRO A 1 185 ? -9.550 -0.595 21.486 1.00 93.94 185 PRO A O 1
ATOM 1414 N N . TYR A 1 186 ? -9.115 -1.263 19.392 1.00 95.69 186 TYR A N 1
ATOM 1415 C CA . TYR A 1 186 ? -8.177 -0.195 19.072 1.00 95.69 186 TYR A CA 1
ATOM 1416 C C . TYR A 1 186 ? -8.946 1.078 18.703 1.00 95.69 186 TYR A C 1
ATOM 1418 O O . TYR A 1 186 ? -9.919 1.010 17.945 1.00 95.69 186 TYR A O 1
ATOM 1426 N N . LEU A 1 187 ? -8.483 2.238 19.178 1.00 96.81 187 LEU A N 1
ATOM 1427 C CA . LEU A 1 187 ? -9.049 3.536 18.796 1.00 96.81 187 LEU A CA 1
ATOM 1428 C C . LEU A 1 187 ? -8.105 4.241 17.825 1.00 96.81 187 LEU A C 1
ATOM 1430 O O . LEU A 1 187 ? -7.043 4.737 18.200 1.00 96.81 187 LEU A O 1
ATOM 1434 N N . LEU A 1 188 ? -8.495 4.276 16.556 1.00 97.44 188 LEU A N 1
ATOM 1435 C CA . LEU A 1 188 ? -7.759 4.948 15.497 1.00 97.44 188 LEU A CA 1
ATOM 1436 C C . LEU A 1 188 ? -8.162 6.426 15.452 1.00 97.44 188 LEU A C 1
ATOM 1438 O O . LEU A 1 188 ? -9.299 6.748 15.106 1.00 97.44 188 LEU A O 1
ATOM 1442 N N . HIS A 1 189 ? -7.235 7.336 15.742 1.00 97.38 189 HIS A N 1
ATOM 1443 C CA . HIS A 1 189 ? -7.464 8.772 15.614 1.00 97.38 189 HIS A CA 1
ATOM 1444 C C . HIS A 1 189 ? -6.940 9.286 14.280 1.00 97.38 189 HIS A C 1
ATOM 1446 O O . HIS A 1 189 ? -5.767 9.119 13.942 1.00 97.38 189 HIS A O 1
ATOM 1452 N N . TYR A 1 190 ? -7.790 9.978 13.533 1.00 97.12 190 TYR A N 1
ATOM 1453 C CA . TYR A 1 190 ? -7.435 10.553 12.241 1.00 97.12 190 TYR A CA 1
ATOM 1454 C C . TYR A 1 190 ? -8.148 11.886 12.023 1.00 97.12 190 TYR A C 1
ATOM 1456 O O . TYR A 1 190 ? -9.069 12.237 12.757 1.00 97.12 190 TYR A O 1
ATOM 1464 N N . THR A 1 191 ? -7.707 12.664 11.039 1.00 96.19 191 THR A N 1
ATOM 1465 C CA . THR A 1 191 ? -8.461 13.834 10.583 1.00 96.19 191 THR A CA 1
ATOM 1466 C C . THR A 1 191 ? -9.306 13.488 9.373 1.00 96.19 191 THR A C 1
ATOM 1468 O O . THR A 1 191 ? -8.797 12.906 8.422 1.00 96.19 191 THR A O 1
ATOM 1471 N N . ALA A 1 192 ? -10.566 13.907 9.374 1.00 91.81 192 ALA A N 1
ATOM 1472 C CA . ALA A 1 192 ? -11.451 13.881 8.216 1.00 91.81 192 ALA A CA 1
ATOM 1473 C C . ALA A 1 192 ? -12.045 15.279 8.034 1.00 91.81 192 ALA A C 1
ATOM 1475 O O . ALA A 1 192 ? -12.501 15.889 8.999 1.00 91.81 192 ALA A O 1
ATOM 1476 N N . HIS A 1 193 ? -11.998 15.821 6.814 1.00 86.56 193 HIS A N 1
ATOM 1477 C CA . HIS A 1 193 ? -12.552 17.149 6.498 1.00 86.56 193 HIS A CA 1
ATOM 1478 C C . HIS A 1 193 ? -12.114 18.272 7.469 1.00 86.56 193 HIS A C 1
ATOM 1480 O O . HIS A 1 193 ? -12.889 19.160 7.808 1.00 86.56 193 HIS A O 1
ATOM 1486 N N . GLY A 1 194 ? -10.865 18.219 7.947 1.00 86.25 194 GLY A N 1
ATOM 1487 C CA . GLY A 1 194 ? -10.295 19.218 8.861 1.00 86.25 194 GLY A CA 1
ATOM 1488 C C . GLY A 1 194 ? -10.647 19.038 10.343 1.00 86.25 194 GLY A C 1
ATOM 1489 O O . GLY A 1 194 ? -10.142 19.794 11.166 1.00 86.25 194 GLY A O 1
ATOM 1490 N N . SER A 1 195 ? -11.445 18.031 10.703 1.00 92.69 195 SER A N 1
ATOM 1491 C CA . SER A 1 195 ? -11.818 17.730 12.091 1.00 92.69 195 SER A CA 1
ATOM 1492 C C . SER A 1 195 ? -11.234 16.396 12.551 1.00 92.69 195 SER A C 1
ATOM 1494 O O . SER A 1 195 ? -11.000 15.499 11.743 1.00 92.69 195 SER A O 1
ATOM 1496 N N . ARG A 1 196 ? -10.967 16.265 13.856 1.00 95.69 196 ARG A N 1
ATOM 1497 C CA . ARG A 1 196 ? -10.493 15.008 14.454 1.00 95.69 196 ARG A CA 1
ATOM 1498 C C . ARG A 1 196 ? -11.660 14.031 14.585 1.00 95.69 196 ARG A C 1
ATOM 1500 O O . ARG A 1 196 ? -12.716 14.388 15.098 1.00 95.69 196 ARG A O 1
ATOM 1507 N N . THR A 1 197 ? -11.430 12.798 14.166 1.00 96.31 197 THR A N 1
ATOM 1508 C CA . THR A 1 197 ? -12.382 11.689 14.213 1.00 96.31 197 THR A CA 1
ATOM 1509 C C . THR A 1 197 ? -11.701 10.475 14.838 1.00 96.31 197 THR A C 1
ATOM 1511 O O . THR A 1 197 ? -10.475 10.335 14.785 1.00 96.31 197 THR A O 1
ATOM 1514 N N . THR A 1 198 ? -12.504 9.609 15.448 1.00 97.12 198 THR A N 1
ATOM 1515 C CA . THR A 1 198 ? -12.052 8.350 16.040 1.00 97.12 198 THR A CA 1
ATOM 1516 C C . THR A 1 198 ? -12.826 7.202 15.410 1.00 97.12 198 THR A C 1
ATOM 1518 O O . THR A 1 198 ? -14.040 7.302 15.245 1.00 97.12 198 THR A O 1
ATOM 1521 N N . LEU A 1 199 ? -12.123 6.127 15.067 1.00 97.06 199 LEU A N 1
ATOM 1522 C CA . LEU A 1 199 ? -12.697 4.888 14.559 1.00 97.06 199 LEU A CA 1
ATOM 1523 C C . LEU A 1 199 ? -12.293 3.731 15.473 1.00 97.06 199 LEU A C 1
ATOM 1525 O O . LEU A 1 199 ? -11.114 3.560 15.777 1.00 97.06 199 LEU A O 1
ATOM 1529 N N . GLU A 1 200 ? -13.268 2.928 15.884 1.00 96.75 200 GLU A N 1
ATOM 1530 C CA . GLU A 1 200 ? -13.025 1.715 16.662 1.00 96.75 200 GLU A CA 1
ATOM 1531 C C . GLU A 1 200 ? -12.834 0.513 15.740 1.00 96.75 200 GLU A C 1
ATOM 1533 O O . GLU A 1 200 ? -13.700 0.218 14.913 1.00 96.75 200 GLU A O 1
ATOM 1538 N N . VAL A 1 201 ? -11.737 -0.219 15.917 1.00 96.62 201 VAL A N 1
ATOM 1539 C CA . VAL A 1 201 ? -11.433 -1.425 15.134 1.00 96.62 201 VAL A CA 1
ATOM 1540 C C . VAL A 1 201 ? -10.862 -2.531 16.009 1.00 96.62 201 VAL A C 1
ATOM 1542 O O . VAL A 1 201 ? -10.364 -2.289 17.103 1.00 96.62 201 VAL A O 1
ATOM 1545 N N . ASP A 1 202 ? -10.933 -3.764 15.523 1.00 95.19 202 ASP A N 1
ATOM 1546 C CA . ASP A 1 202 ? -10.429 -4.941 16.235 1.00 95.19 202 ASP A CA 1
ATOM 1547 C C . ASP A 1 202 ? -8.950 -5.207 15.906 1.00 95.19 202 ASP A C 1
ATOM 1549 O O . ASP A 1 202 ? -8.230 -5.804 16.702 1.00 95.19 202 ASP A O 1
ATOM 1553 N N . ALA A 1 203 ? -8.474 -4.724 14.752 1.00 95.12 203 ALA A N 1
ATOM 1554 C CA . ALA A 1 203 ? -7.063 -4.749 14.376 1.00 95.12 203 ALA A CA 1
ATOM 1555 C C . ALA A 1 203 ? -6.671 -3.550 13.497 1.00 95.12 203 ALA A C 1
ATOM 1557 O O . ALA A 1 203 ? -7.507 -2.941 12.823 1.00 95.12 203 ALA A O 1
ATOM 1558 N N . VAL A 1 204 ? -5.370 -3.244 13.475 1.00 96.81 204 VAL A N 1
ATOM 1559 C CA . VAL A 1 204 ? -4.777 -2.187 12.645 1.00 96.81 204 VAL A CA 1
ATOM 1560 C C . VAL A 1 204 ? -3.599 -2.741 11.845 1.00 96.81 204 VAL A C 1
ATOM 1562 O O . VAL A 1 204 ? -2.711 -3.382 12.402 1.00 96.81 204 VAL A O 1
ATOM 1565 N N . ILE A 1 205 ? -3.562 -2.446 10.546 1.00 97.69 205 ILE A N 1
ATOM 1566 C CA . ILE A 1 205 ? -2.422 -2.692 9.659 1.00 97.69 205 ILE A CA 1
ATOM 1567 C C . ILE A 1 205 ? -1.745 -1.354 9.353 1.00 97.69 205 ILE A C 1
ATOM 1569 O O . ILE A 1 205 ? -2.320 -0.486 8.695 1.00 97.69 205 ILE A O 1
ATOM 1573 N N . GLY A 1 206 ? -0.502 -1.191 9.811 1.00 96.44 206 GLY A N 1
ATOM 1574 C CA . GLY A 1 206 ? 0.339 -0.045 9.461 1.00 96.44 206 GLY A CA 1
ATOM 1575 C C . GLY A 1 206 ? 0.995 -0.231 8.092 1.00 96.44 206 GLY A C 1
ATOM 1576 O O . GLY A 1 206 ? 1.930 -1.015 7.959 1.00 96.44 206 GLY A O 1
ATOM 1577 N N . ALA A 1 207 ? 0.522 0.498 7.082 1.00 96.19 207 ALA A N 1
ATOM 1578 C CA . ALA A 1 207 ? 1.037 0.492 5.709 1.00 96.19 207 ALA A CA 1
ATOM 1579 C C . ALA A 1 207 ? 1.371 1.918 5.207 1.00 96.19 207 ALA A C 1
ATOM 1581 O O . ALA A 1 207 ? 1.349 2.210 4.009 1.00 96.19 207 ALA A O 1
ATOM 1582 N N . ASP A 1 208 ? 1.714 2.826 6.125 1.00 93.50 208 ASP A N 1
ATOM 1583 C CA . ASP A 1 208 ? 1.902 4.265 5.902 1.00 93.50 208 ASP A CA 1
ATOM 1584 C C . ASP A 1 208 ? 3.333 4.660 5.478 1.00 93.50 208 ASP A C 1
ATOM 1586 O O . ASP A 1 208 ? 3.669 5.842 5.343 1.00 93.50 208 ASP A O 1
ATOM 1590 N N . GLY A 1 209 ? 4.155 3.664 5.139 1.00 89.06 209 GLY A N 1
ATOM 1591 C CA . GLY A 1 209 ? 5.462 3.820 4.498 1.00 89.06 209 GLY A CA 1
ATOM 1592 C C . GLY A 1 209 ? 6.615 4.098 5.467 1.00 89.06 209 GLY A C 1
ATOM 1593 O O . GLY A 1 209 ? 6.497 3.916 6.670 1.00 89.06 209 GLY A O 1
ATOM 1594 N N . ALA A 1 210 ? 7.758 4.542 4.929 1.00 86.06 210 ALA A N 1
ATOM 1595 C CA . ALA A 1 210 ? 9.016 4.663 5.683 1.00 86.06 210 ALA A CA 1
ATOM 1596 C C . ALA A 1 210 ? 8.953 5.615 6.893 1.00 86.06 210 ALA A C 1
ATOM 1598 O O . ALA A 1 210 ? 9.670 5.425 7.865 1.00 86.06 210 ALA A O 1
ATOM 1599 N N . ASN A 1 211 ? 8.073 6.620 6.849 1.00 87.25 211 ASN A N 1
ATOM 1600 C CA . ASN A 1 211 ? 7.853 7.564 7.948 1.00 87.25 211 ASN A CA 1
ATOM 1601 C C . ASN A 1 211 ? 6.632 7.169 8.795 1.00 87.25 211 ASN A C 1
ATOM 1603 O O . ASN A 1 211 ? 5.861 8.047 9.194 1.00 87.25 211 ASN A O 1
ATOM 1607 N N . SER A 1 212 ? 6.438 5.863 9.016 1.00 90.81 212 SER A N 1
ATOM 1608 C CA . SER A 1 212 ? 5.239 5.315 9.649 1.00 90.81 212 SER A CA 1
ATOM 1609 C C . SER A 1 212 ? 4.982 5.961 11.008 1.00 90.81 212 SER A C 1
ATOM 1611 O O . SER A 1 212 ? 5.835 5.959 11.900 1.00 90.81 212 SER A O 1
ATOM 1613 N N . ARG A 1 213 ? 3.789 6.536 11.158 1.00 93.00 213 ARG A N 1
ATOM 1614 C CA . ARG A 1 213 ? 3.264 7.024 12.434 1.00 93.00 213 ARG A CA 1
ATOM 1615 C C . ARG A 1 213 ? 2.665 5.878 13.231 1.00 93.00 213 ARG A C 1
ATOM 1617 O O . ARG A 1 213 ? 2.851 5.858 14.438 1.00 93.00 213 ARG A O 1
ATOM 1624 N N . VAL A 1 214 ? 2.045 4.901 12.566 1.00 94.50 214 VAL A N 1
ATOM 1625 C CA . VAL A 1 214 ? 1.509 3.705 13.236 1.00 94.50 214 VAL A CA 1
ATOM 1626 C C . VAL A 1 214 ? 2.614 2.965 13.990 1.00 94.50 214 VAL A C 1
ATOM 1628 O O . VAL A 1 214 ? 2.457 2.675 15.173 1.00 94.50 214 VAL A O 1
ATOM 1631 N N . ALA A 1 215 ? 3.764 2.732 13.346 1.00 92.38 215 ALA A N 1
ATOM 1632 C CA . ALA A 1 215 ? 4.915 2.088 13.981 1.00 92.38 215 ALA A CA 1
ATOM 1633 C C . ALA A 1 215 ? 5.418 2.861 15.213 1.00 92.38 215 ALA A C 1
ATOM 1635 O O . ALA A 1 215 ? 5.829 2.251 16.199 1.00 92.38 215 ALA A O 1
ATOM 1636 N N . LYS A 1 216 ? 5.355 4.200 15.174 1.00 90.69 216 LYS A N 1
ATOM 1637 C CA . LYS A 1 216 ? 5.728 5.062 16.304 1.00 90.69 216 LYS A CA 1
ATOM 1638 C C . LYS A 1 216 ? 4.717 4.965 17.446 1.00 90.69 216 LYS A C 1
ATOM 1640 O O . LYS A 1 216 ? 5.145 4.778 18.580 1.00 90.69 216 LYS A O 1
ATOM 1645 N N . SER A 1 217 ? 3.413 5.016 17.159 1.00 91.50 217 SER A N 1
ATOM 1646 C CA . SER A 1 217 ? 2.353 4.913 18.177 1.00 91.50 217 SER A CA 1
ATOM 1647 C C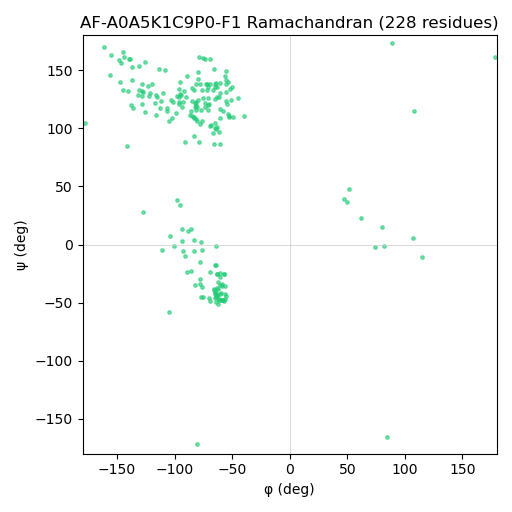 . SER A 1 217 ? 2.424 3.603 18.968 1.00 91.50 217 SER A C 1
ATOM 1649 O O . SER A 1 217 ? 2.173 3.596 20.167 1.00 91.50 217 SER A O 1
ATOM 1651 N N . ILE A 1 218 ? 2.837 2.499 18.334 1.00 90.06 218 ILE A N 1
ATOM 1652 C CA . ILE A 1 218 ? 2.983 1.198 19.014 1.00 90.06 218 ILE A CA 1
ATOM 1653 C C . ILE A 1 218 ? 4.398 0.926 19.541 1.00 90.06 218 ILE A C 1
ATOM 1655 O O . ILE A 1 218 ? 4.658 -0.166 20.041 1.00 90.06 218 ILE A O 1
ATOM 1659 N N . SER A 1 219 ? 5.326 1.881 19.409 1.00 89.00 219 SER A N 1
ATOM 1660 C CA . SER A 1 219 ? 6.737 1.699 19.775 1.00 89.00 219 SER A CA 1
ATOM 1661 C C . SER A 1 219 ? 7.358 0.440 19.153 1.00 89.00 219 SER A C 1
ATOM 1663 O O . SER A 1 219 ? 8.034 -0.331 19.831 1.00 89.00 219 SER A O 1
ATOM 1665 N N . ALA A 1 220 ? 7.147 0.231 17.847 1.00 84.56 220 ALA A N 1
ATOM 1666 C CA . ALA A 1 220 ? 7.597 -0.958 17.106 1.00 84.56 220 ALA A CA 1
ATOM 1667 C C . ALA A 1 220 ? 9.132 -1.135 17.033 1.00 84.56 220 ALA A C 1
ATOM 1669 O O . ALA A 1 220 ? 9.613 -2.108 16.453 1.00 84.56 220 ALA A O 1
ATOM 1670 N N . GLY A 1 221 ? 9.890 -0.203 17.613 1.00 82.25 221 GLY A N 1
ATOM 1671 C CA . GLY A 1 221 ? 11.345 -0.147 17.578 1.00 82.25 221 GLY A CA 1
ATOM 1672 C C . GLY A 1 221 ? 11.886 0.631 16.382 1.00 82.25 221 GLY A C 1
ATOM 1673 O O . GLY A 1 221 ? 11.147 1.050 15.487 1.00 82.25 221 GLY A O 1
ATOM 1674 N N . ASP A 1 222 ? 13.203 0.819 16.387 1.00 78.38 222 ASP A N 1
ATOM 1675 C CA . ASP A 1 222 ? 13.925 1.434 15.280 1.00 78.38 222 ASP A CA 1
ATOM 1676 C C . ASP A 1 222 ? 14.183 0.409 14.176 1.00 78.38 222 ASP A C 1
ATOM 1678 O O . ASP A 1 222 ? 14.562 -0.738 14.423 1.00 78.38 222 ASP A O 1
ATOM 1682 N N . TYR A 1 223 ? 14.008 0.840 12.933 1.00 75.00 223 TYR A N 1
ATOM 1683 C CA . TYR A 1 223 ? 14.294 0.044 11.748 1.00 75.00 223 TYR A CA 1
ATOM 1684 C C . TYR A 1 223 ? 15.197 0.843 10.815 1.00 75.00 223 TYR A C 1
ATOM 1686 O O . TYR A 1 223 ? 15.022 2.045 10.625 1.00 75.00 223 TYR A O 1
ATOM 1694 N N . SER A 1 224 ? 16.192 0.179 10.232 1.00 73.44 224 SER A N 1
ATOM 1695 C CA . SER A 1 224 ? 17.043 0.800 9.220 1.00 73.44 224 SER A CA 1
ATOM 1696 C C . SER A 1 224 ? 16.261 0.926 7.917 1.00 73.44 224 SER A C 1
ATOM 1698 O O . SER A 1 224 ? 15.803 -0.072 7.364 1.00 73.44 224 SER A O 1
ATOM 1700 N N . TYR A 1 225 ? 16.122 2.146 7.410 1.00 74.62 225 TYR A N 1
ATOM 1701 C CA . TYR A 1 225 ? 15.502 2.411 6.117 1.00 74.62 225 TYR A CA 1
ATOM 1702 C C . TYR A 1 225 ? 16.312 3.451 5.344 1.00 74.62 225 TYR A C 1
ATOM 1704 O O . TYR A 1 225 ? 16.992 4.296 5.923 1.00 74.62 225 TYR A O 1
ATOM 1712 N N . ALA A 1 226 ? 16.229 3.386 4.019 1.00 65.81 226 ALA A N 1
ATOM 1713 C CA . ALA A 1 226 ? 16.765 4.402 3.128 1.00 65.81 226 ALA A CA 1
ATOM 1714 C C . ALA A 1 226 ? 15.594 5.142 2.479 1.00 65.81 226 ALA A C 1
ATOM 1716 O O . ALA A 1 226 ? 14.673 4.516 1.951 1.00 65.81 226 ALA A O 1
ATOM 1717 N N . ILE A 1 227 ? 15.627 6.472 2.521 1.00 71.56 227 ILE A N 1
ATOM 1718 C CA . ILE A 1 227 ? 14.681 7.324 1.799 1.00 71.56 227 ILE A CA 1
ATOM 1719 C C . ILE A 1 227 ? 15.462 8.040 0.709 1.00 71.56 227 ILE A C 1
ATOM 1721 O O . ILE A 1 227 ? 16.437 8.732 0.993 1.00 71.56 227 ILE A O 1
ATOM 1725 N N . ALA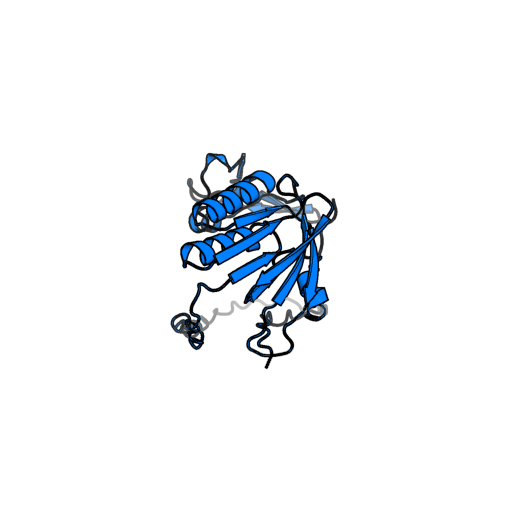 A 1 228 ? 15.023 7.873 -0.534 1.00 62.62 228 ALA A N 1
ATOM 1726 C CA . ALA A 1 228 ? 15.464 8.728 -1.621 1.00 62.62 228 ALA A CA 1
ATOM 1727 C C . ALA A 1 228 ? 14.636 10.017 -1.587 1.00 62.62 228 ALA A C 1
ATOM 1729 O O . ALA A 1 228 ? 13.406 9.969 -1.650 1.00 62.62 228 ALA A O 1
ATOM 1730 N N . PHE A 1 229 ? 15.316 11.154 -1.467 1.00 59.03 229 PHE A N 1
ATOM 1731 C CA . PHE A 1 229 ? 14.728 12.471 -1.678 1.00 59.03 229 PHE A CA 1
ATOM 1732 C C . PHE A 1 229 ? 15.010 12.888 -3.122 1.00 59.03 229 PHE A C 1
ATOM 1734 O O . PHE A 1 229 ? 16.099 12.622 -3.633 1.00 59.03 229 PHE A O 1
ATOM 1741 N N . GLN A 1 230 ? 14.023 13.499 -3.769 1.00 51.47 230 GLN A N 1
ATOM 1742 C CA . GLN A 1 230 ? 14.160 14.125 -5.080 1.00 51.47 230 GLN A CA 1
ATOM 1743 C C . GLN A 1 230 ? 13.809 15.601 -4.948 1.00 51.47 230 GLN A C 1
ATOM 1745 O O . GLN A 1 230 ? 12.850 15.888 -4.193 1.00 51.47 230 GLN A O 1
#